Protein AF-0000000080720378 (afdb_homodimer)

Structure (mmCIF, N/CA/C/O backbone):
data_AF-0000000080720378-model_v1
#
loop_
_entity.id
_entity.type
_entity.pdbx_description
1 polymer 'YbhB/YbcL family Raf kinase inhibitor-like protein'
#
loop_
_atom_site.group_PDB
_atom_site.id
_atom_site.type_symbol
_atom_site.label_atom_id
_atom_site.label_alt_id
_atom_site.label_comp_id
_atom_site.label_asym_id
_atom_site.label_entity_id
_atom_site.label_seq_id
_atom_site.pdbx_PDB_ins_code
_atom_site.Cartn_x
_atom_site.Cartn_y
_atom_site.Cartn_z
_atom_site.occupancy
_atom_site.B_iso_or_equiv
_atom_site.auth_seq_id
_atom_site.auth_comp_id
_atom_site.auth_asym_id
_atom_site.auth_atom_id
_atom_site.pdbx_PDB_model_num
ATOM 1 N N . MET A 1 1 ? -18.844 7.438 9.094 1 97.88 1 MET A N 1
ATOM 2 C CA . MET A 1 1 ? -17.969 8.602 9.094 1 97.88 1 MET A CA 1
ATOM 3 C C . MET A 1 1 ? -17.719 9.102 7.676 1 97.88 1 MET A C 1
ATOM 5 O O . MET A 1 1 ? -17.672 8.312 6.734 1 97.88 1 MET A O 1
ATOM 9 N N . LYS A 1 2 ? -17.656 10.422 7.508 1 98.31 2 LYS A N 1
ATOM 10 C CA . LYS A 1 2 ? -17.328 11.07 6.242 1 98.31 2 LYS A CA 1
ATOM 11 C C . LYS A 1 2 ? -16.141 12.016 6.398 1 98.31 2 LYS A C 1
ATOM 13 O O . LYS A 1 2 ? -15.977 12.648 7.449 1 98.31 2 LYS A O 1
ATOM 18 N N . ILE A 1 3 ? -15.32 12.07 5.34 1 98.75 3 ILE A N 1
ATOM 19 C CA . ILE A 1 3 ? -14.203 13 5.379 1 98.75 3 ILE A CA 1
ATOM 20 C C . ILE A 1 3 ? -14.195 13.859 4.113 1 98.75 3 ILE A C 1
ATOM 22 O O . ILE A 1 3 ? -14.633 13.406 3.051 1 98.75 3 ILE A O 1
ATOM 26 N N . GLU A 1 4 ? -13.672 15.055 4.289 1 98.44 4 GLU A N 1
ATOM 27 C CA . GLU A 1 4 ? -13.555 15.992 3.178 1 98.44 4 GLU A CA 1
ATOM 28 C C . GLU A 1 4 ? -12.297 16.844 3.312 1 98.44 4 GLU A C 1
ATOM 30 O O . GLU A 1 4 ? -11.859 17.156 4.426 1 98.44 4 GLU A O 1
ATOM 35 N N . ILE A 1 5 ? -11.711 17.094 2.188 1 98.5 5 ILE A N 1
ATOM 36 C CA . ILE A 1 5 ? -10.688 18.125 2.139 1 98.5 5 ILE A CA 1
ATOM 37 C C . ILE A 1 5 ? -11.109 19.234 1.169 1 98.5 5 ILE A C 1
ATOM 39 O O . ILE A 1 5 ? -11.891 18.984 0.248 1 98.5 5 ILE A O 1
ATOM 43 N N . PRO A 1 6 ? -10.656 20.406 1.447 1 97.56 6 PRO A N 1
ATOM 44 C CA . PRO A 1 6 ? -11.008 21.438 0.482 1 97.56 6 PRO A CA 1
ATOM 45 C C . PRO A 1 6 ? -10.328 21.25 -0.872 1 97.56 6 PRO A C 1
ATOM 47 O O . PRO A 1 6 ? -9.203 20.75 -0.936 1 97.56 6 PRO A O 1
ATOM 50 N N . THR A 1 7 ? -11.023 21.609 -1.883 1 98.19 7 THR A N 1
ATOM 51 C CA . THR A 1 7 ? -10.453 21.609 -3.225 1 98.19 7 THR A CA 1
ATOM 52 C C . THR A 1 7 ? -10.648 22.969 -3.893 1 98.19 7 THR A C 1
ATOM 54 O O . THR A 1 7 ? -11.484 23.766 -3.459 1 98.19 7 THR A O 1
ATOM 57 N N . MET A 1 8 ? -9.781 23.25 -4.773 1 97.56 8 MET A N 1
ATOM 58 C CA . MET A 1 8 ? -9.883 24.422 -5.645 1 97.56 8 MET A CA 1
ATOM 59 C C . MET A 1 8 ? -9.922 24 -7.109 1 97.56 8 MET A C 1
ATOM 61 O O . MET A 1 8 ? -8.969 23.406 -7.613 1 97.56 8 MET A O 1
ATOM 65 N N . ASN A 1 9 ? -11.031 24.312 -7.785 1 96.94 9 ASN A N 1
ATOM 66 C CA . ASN A 1 9 ? -11.25 23.875 -9.164 1 96.94 9 ASN A CA 1
ATOM 67 C C . ASN A 1 9 ? -11.125 22.375 -9.305 1 96.94 9 ASN A C 1
ATOM 69 O O . ASN A 1 9 ? -10.531 21.875 -10.266 1 96.94 9 ASN A O 1
ATOM 73 N N . GLY A 1 10 ? -11.469 21.672 -8.258 1 97.31 10 GLY A N 1
ATOM 74 C CA . GLY A 1 10 ? -11.531 20.219 -8.289 1 97.31 10 GLY A CA 1
ATOM 75 C C . GLY A 1 10 ? -10.219 19.562 -7.906 1 97.31 10 GLY A C 1
ATOM 76 O O . GLY A 1 10 ? -10.117 18.328 -7.895 1 97.31 10 GLY A O 1
ATOM 77 N N . PHE A 1 11 ? -9.195 20.375 -7.562 1 98.62 11 PHE A N 1
ATOM 78 C CA . PHE A 1 11 ? -7.875 19.844 -7.25 1 98.62 11 PHE A CA 1
ATOM 79 C C . PHE A 1 11 ? -7.484 20.188 -5.816 1 98.62 11 PHE A C 1
ATOM 81 O O . PHE A 1 11 ? -8.023 21.125 -5.227 1 98.62 11 PHE A O 1
ATOM 88 N N . ILE A 1 12 ? -6.617 19.375 -5.289 1 98.75 12 ILE A N 1
ATOM 89 C CA . ILE A 1 12 ? -5.949 19.828 -4.07 1 98.75 12 ILE A CA 1
ATOM 90 C C . ILE A 1 12 ? -5.352 21.219 -4.293 1 98.75 12 ILE A C 1
ATOM 92 O O . ILE A 1 12 ? -4.625 21.438 -5.266 1 98.75 12 ILE A O 1
ATOM 96 N N . PRO A 1 13 ? -5.668 22.156 -3.381 1 98.62 13 PRO A N 1
ATOM 97 C CA . PRO A 1 13 ? -5.156 23.516 -3.562 1 98.62 13 PRO A CA 1
ATOM 98 C C . PRO A 1 13 ? -3.637 23.562 -3.688 1 98.62 13 PRO A C 1
ATOM 100 O O . PRO A 1 13 ? -2.936 22.766 -3.062 1 98.62 13 PRO A O 1
ATOM 103 N N . ASP A 1 14 ? -3.111 24.547 -4.391 1 98.06 14 ASP A N 1
ATOM 104 C CA . ASP A 1 14 ? -1.696 24.688 -4.727 1 98.06 14 ASP A CA 1
ATOM 105 C C . ASP A 1 14 ? -0.839 24.766 -3.465 1 98.06 14 ASP A C 1
ATOM 107 O O . ASP A 1 14 ? 0.269 24.219 -3.426 1 98.06 14 ASP A O 1
ATOM 111 N N . CYS A 1 15 ? -1.307 25.391 -2.449 1 97.94 15 CYS A N 1
ATOM 112 C CA . CYS A 1 15 ? -0.5 25.625 -1.255 1 97.94 15 CYS A CA 1
ATOM 113 C C . CYS A 1 15 ? -0.215 24.312 -0.53 1 97.94 15 CYS A C 1
ATOM 115 O O . CYS A 1 15 ? 0.674 24.25 0.321 1 97.94 15 CYS A O 1
ATOM 117 N N . TYR A 1 16 ? -0.941 23.219 -0.884 1 98.5 16 TYR A N 1
ATOM 118 C CA . TYR A 1 16 ? -0.73 21.922 -0.244 1 98.5 16 TYR A CA 1
ATOM 119 C C . TYR A 1 16 ? 0.021 20.969 -1.169 1 98.5 16 TYR A C 1
ATOM 121 O O . TYR A 1 16 ? 0.246 19.812 -0.825 1 98.5 16 TYR A O 1
ATOM 129 N N . GLY A 1 17 ? 0.383 21.438 -2.41 1 98.25 17 GLY A N 1
ATOM 130 C CA . GLY A 1 17 ? 0.986 20.578 -3.414 1 98.25 17 GLY A CA 1
ATOM 131 C C . GLY A 1 17 ? 2.076 21.266 -4.215 1 98.25 17 GLY A C 1
ATOM 132 O O . GLY A 1 17 ? 2.666 22.25 -3.754 1 98.25 17 GLY A O 1
ATOM 133 N N . LYS A 1 18 ? 2.346 20.797 -5.383 1 97.81 18 LYS A N 1
ATOM 134 C CA . LYS A 1 18 ? 3.492 21.062 -6.25 1 97.81 18 LYS A CA 1
ATOM 135 C C . LYS A 1 18 ? 3.73 22.547 -6.41 1 97.81 18 LYS A C 1
ATOM 137 O O . LYS A 1 18 ? 4.879 23 -6.48 1 97.81 18 LYS A O 1
ATOM 142 N N . PHE A 1 19 ? 2.691 23.281 -6.348 1 98.12 19 PHE A N 1
ATOM 143 C CA . PHE A 1 19 ? 2.82 24.688 -6.707 1 98.12 19 PHE A CA 1
ATOM 144 C C . PHE A 1 19 ? 2.736 25.578 -5.469 1 98.12 19 PHE A C 1
ATOM 146 O O . PHE A 1 19 ? 2.385 26.75 -5.562 1 98.12 19 PHE A O 1
ATOM 153 N N . ALA A 1 20 ? 2.957 25 -4.363 1 98.19 20 ALA A N 1
ATOM 154 C CA . ALA A 1 20 ? 3.074 25.781 -3.133 1 98.19 20 ALA A CA 1
ATOM 155 C C . ALA A 1 20 ? 4.203 26.812 -3.236 1 98.19 20 ALA A C 1
ATOM 157 O O . ALA A 1 20 ? 5.176 26.594 -3.967 1 98.19 20 ALA A O 1
ATOM 158 N N . ASN A 1 21 ? 4.086 27.828 -2.494 1 97.62 21 ASN A N 1
ATOM 159 C CA . ASN A 1 21 ? 5.156 28.812 -2.396 1 97.62 21 ASN A CA 1
ATOM 160 C C . ASN A 1 21 ? 6.395 28.234 -1.722 1 97.62 21 ASN A C 1
ATOM 162 O O . ASN A 1 21 ? 6.293 27.297 -0.937 1 97.62 21 ASN A O 1
ATOM 166 N N . ALA A 1 22 ? 7.523 28.828 -1.99 1 96.25 22 ALA A N 1
ATOM 167 C CA . ALA A 1 22 ? 8.805 28.312 -1.495 1 96.25 22 ALA A CA 1
ATOM 168 C C . ALA A 1 22 ? 8.812 28.25 0.029 1 96.25 22 ALA A C 1
ATOM 170 O O . ALA A 1 22 ? 9.414 27.359 0.616 1 96.25 22 ALA A O 1
ATOM 171 N N . ASP A 1 23 ? 8.148 29.219 0.63 1 94.81 23 ASP A N 1
ATOM 172 C CA . ASP A 1 23 ? 8.172 29.297 2.088 1 94.81 23 ASP A CA 1
ATOM 173 C C . ASP A 1 23 ? 7.289 28.219 2.707 1 94.81 23 ASP A C 1
ATOM 175 O O . ASP A 1 23 ? 7.262 28.047 3.928 1 94.81 23 ASP A O 1
ATOM 179 N N . GLN A 1 24 ? 6.551 27.5 1.854 1 95.12 24 GLN A N 1
ATOM 180 C CA . GLN A 1 24 ? 5.695 26.406 2.309 1 95.12 24 GLN A CA 1
ATOM 181 C C . GLN A 1 24 ? 6.266 25.047 1.901 1 95.12 24 GLN A C 1
ATOM 183 O O . GLN A 1 24 ? 5.535 24.062 1.808 1 95.12 24 GLN A O 1
ATOM 188 N N . LYS A 1 25 ? 7.508 25.078 1.562 1 97.06 25 LYS A N 1
ATOM 189 C CA . LYS A 1 25 ? 8.211 23.859 1.168 1 97.06 25 LYS A CA 1
ATOM 190 C C . LYS A 1 25 ? 9.375 23.562 2.109 1 97.06 25 LYS A C 1
ATOM 192 O O . LYS A 1 25 ? 9.938 24.484 2.711 1 97.06 25 LYS A O 1
ATOM 197 N N . ILE A 1 26 ? 9.586 22.375 2.352 1 96.31 26 ILE A N 1
ATOM 198 C CA . ILE A 1 26 ? 10.773 21.875 3.037 1 96.31 26 ILE A CA 1
ATOM 199 C C . ILE A 1 26 ? 11.641 21.094 2.055 1 96.31 26 ILE A C 1
ATOM 201 O O . ILE A 1 26 ? 11.211 20.078 1.504 1 96.31 26 ILE A O 1
ATOM 205 N N . GLU A 1 27 ? 12.906 21.562 1.802 1 95.19 27 GLU A N 1
ATOM 206 C CA . GLU A 1 27 ? 13.828 20.938 0.852 1 95.19 27 GLU A CA 1
ATOM 207 C C . GLU A 1 27 ? 13.172 20.781 -0.518 1 95.19 27 GLU A C 1
ATOM 209 O O . GLU A 1 27 ? 13.266 19.719 -1.131 1 95.19 27 GLU A O 1
ATOM 214 N N . GLY A 1 28 ? 12.414 21.734 -0.88 1 95.12 28 GLY A N 1
ATOM 215 C CA . GLY A 1 28 ? 11.828 21.797 -2.211 1 95.12 28 GLY A CA 1
ATOM 216 C C . GLY A 1 28 ? 10.531 21.016 -2.33 1 95.12 28 GLY A C 1
ATOM 217 O O . GLY A 1 28 ? 9.891 21.031 -3.387 1 95.12 28 GLY A O 1
ATOM 218 N N . LYS A 1 29 ? 10.094 20.375 -1.243 1 97.62 29 LYS A N 1
ATOM 219 C CA . LYS A 1 29 ? 8.852 19.609 -1.268 1 97.62 29 LYS A CA 1
ATOM 220 C C . LYS A 1 29 ? 7.754 20.312 -0.478 1 97.62 29 LYS A C 1
ATOM 222 O O . LYS A 1 29 ? 7.992 20.812 0.622 1 97.62 29 LYS A O 1
ATOM 227 N N . PRO A 1 30 ? 6.512 20.375 -1.091 1 97.94 30 PRO A N 1
ATOM 228 C CA . PRO A 1 30 ? 5.418 20.969 -0.32 1 97.94 30 PRO A CA 1
ATOM 229 C C . PRO A 1 30 ? 5.246 20.312 1.054 1 97.94 30 PRO A C 1
ATOM 231 O O . PRO A 1 30 ? 5.324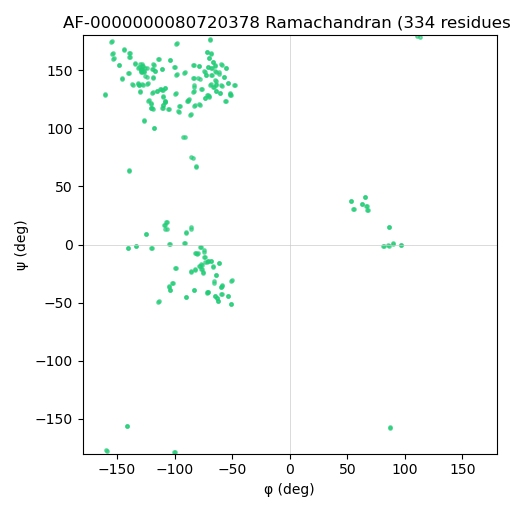 19.094 1.176 1 97.94 30 PRO A O 1
ATOM 234 N N . SER A 1 31 ? 5.004 21.125 2.053 1 97.38 31 SER A N 1
ATOM 235 C CA . SER A 1 31 ? 5.055 20.594 3.408 1 97.38 31 SER A CA 1
ATOM 236 C C . SER A 1 31 ? 3.85 21.047 4.227 1 97.38 31 SER A C 1
ATOM 238 O O . SER A 1 31 ? 3.701 20.656 5.387 1 97.38 31 SER A O 1
ATOM 240 N N . ARG A 1 32 ? 2.998 21.828 3.645 1 97.31 32 ARG A N 1
ATOM 241 C CA . ARG A 1 32 ? 1.792 22.266 4.336 1 97.31 32 ARG A CA 1
ATOM 242 C C . ARG A 1 32 ? 0.665 21.25 4.172 1 97.31 32 ARG A C 1
ATOM 244 O O . ARG A 1 32 ? 0.113 21.094 3.078 1 97.31 32 ARG A O 1
ATOM 251 N N . SER A 1 33 ? 0.333 20.625 5.266 1 98.19 33 SER A N 1
ATOM 252 C CA . SER A 1 33 ? -0.753 19.656 5.195 1 98.19 33 SER A CA 1
ATOM 253 C C . SER A 1 33 ? -2.104 20.344 5.035 1 98.19 33 SER A C 1
ATOM 255 O O . SER A 1 33 ? -2.314 21.438 5.562 1 98.19 33 SER A O 1
ATOM 257 N N . PHE A 1 34 ? -3.016 19.734 4.32 1 98.56 34 PHE A N 1
ATOM 258 C CA . PHE A 1 34 ? -4.367 20.25 4.148 1 98.56 34 PHE A CA 1
ATOM 259 C C . PHE A 1 34 ? -5.223 19.953 5.371 1 98.56 34 PHE A C 1
ATOM 261 O O . PHE A 1 34 ? -4.902 19.062 6.156 1 98.56 34 PHE A O 1
ATOM 268 N N . PRO A 1 35 ? -6.203 20.781 5.566 1 98.31 35 PRO A N 1
ATOM 269 C CA . PRO A 1 35 ? -7.152 20.422 6.625 1 98.31 35 PRO A CA 1
ATOM 270 C C . PRO A 1 35 ? -8.031 19.234 6.258 1 98.31 35 PRO A C 1
ATOM 272 O O . PRO A 1 35 ? -8.195 18.922 5.074 1 98.31 35 PRO A O 1
ATOM 275 N N . ILE A 1 36 ? -8.477 18.531 7.227 1 98.56 36 ILE A N 1
ATOM 276 C CA . ILE A 1 36 ? -9.406 17.422 7.035 1 98.56 36 ILE A CA 1
ATOM 277 C C . ILE A 1 36 ? -10.672 17.656 7.855 1 98.56 36 ILE A C 1
ATOM 279 O O . ILE A 1 36 ? -10.602 17.859 9.07 1 98.56 36 ILE A O 1
ATOM 283 N N . PHE A 1 37 ? -11.766 17.656 7.184 1 98.75 37 PHE A N 1
ATOM 284 C CA . PHE A 1 37 ? -13.062 17.812 7.84 1 98.75 37 PHE A CA 1
ATOM 285 C C . PHE A 1 37 ? -13.734 16.469 8.039 1 98.75 37 PHE A C 1
ATOM 287 O O . PHE A 1 37 ? -13.836 15.672 7.105 1 98.75 37 PHE A O 1
ATOM 294 N N . ILE A 1 38 ? -14.156 16.281 9.25 1 98.31 38 ILE A N 1
ATOM 295 C CA . ILE A 1 38 ? -14.727 14.992 9.633 1 98.31 38 ILE A CA 1
ATOM 296 C C . ILE A 1 38 ? -16.172 15.18 10.086 1 98.31 38 ILE A C 1
ATOM 298 O O . ILE A 1 38 ? -16.469 16.062 10.898 1 98.31 38 ILE A O 1
ATOM 302 N N . THR A 1 39 ? -17.047 14.359 9.539 1 98.06 39 THR A N 1
ATOM 303 C CA . THR A 1 39 ? -18.422 14.352 10 1 98.06 39 THR A CA 1
ATOM 304 C C . THR A 1 39 ? -18.891 12.922 10.281 1 98.06 39 THR A C 1
ATOM 306 O O . THR A 1 39 ? -18.312 11.961 9.766 1 98.06 39 THR A O 1
ATOM 309 N N . ASP A 1 40 ? -19.859 12.758 11.203 1 98.25 40 ASP A N 1
ATOM 310 C CA . ASP A 1 40 ? -20.516 11.492 11.523 1 98.25 40 ASP A CA 1
ATOM 311 C C . ASP A 1 40 ? -19.516 10.477 12.07 1 98.25 40 ASP A C 1
ATOM 313 O O . ASP A 1 40 ? -19.609 9.289 11.758 1 98.25 40 ASP A O 1
ATOM 317 N N . ALA A 1 41 ? -18.547 10.984 12.805 1 97.94 41 ALA A N 1
ATOM 318 C CA . ALA A 1 41 ? -17.641 10.062 13.477 1 97.94 41 ALA A CA 1
ATOM 319 C C . ALA A 1 41 ? -18.375 9.234 14.531 1 97.94 41 ALA A C 1
ATOM 321 O O . ALA A 1 41 ? -19.234 9.758 15.25 1 97.94 41 ALA A O 1
ATOM 322 N N . PRO A 1 42 ? -17.984 8.023 14.578 1 98.31 42 PRO A N 1
ATOM 323 C CA . PRO A 1 42 ? -18.656 7.207 15.594 1 98.31 42 PRO A CA 1
ATOM 324 C C . PRO A 1 42 ? -18.422 7.719 17.016 1 98.31 42 PRO A C 1
ATOM 326 O O . PRO A 1 42 ? -17.312 8.172 17.344 1 98.31 42 PRO A O 1
ATOM 329 N N . ASN A 1 43 ? -19.422 7.52 17.875 1 96.88 43 ASN A N 1
ATOM 330 C CA . ASN A 1 43 ? -19.359 8.008 19.25 1 96.88 43 ASN A CA 1
ATOM 331 C C . ASN A 1 43 ? -18.266 7.289 20.047 1 96.88 43 ASN A C 1
ATOM 333 O O . ASN A 1 43 ? -17.672 7.875 20.953 1 96.88 43 ASN A O 1
ATOM 337 N N . LYS A 1 44 ? -18.078 6.055 19.703 1 97.88 44 LYS A N 1
ATOM 338 C CA . LYS A 1 44 ? -17.125 5.242 20.469 1 97.88 44 LYS A CA 1
ATOM 339 C C . LYS A 1 44 ? -15.695 5.531 20.047 1 97.88 44 LYS A C 1
ATOM 341 O O . LYS A 1 44 ? -14.742 5.047 20.672 1 97.88 44 LYS A O 1
ATOM 346 N N . ALA A 1 45 ? -15.484 6.32 18.984 1 98.75 45 ALA A N 1
ATOM 347 C CA . ALA A 1 45 ? -14.125 6.605 18.531 1 98.75 45 ALA A CA 1
ATOM 348 C C . ALA A 1 45 ? -13.367 7.441 19.562 1 98.75 45 ALA A C 1
ATOM 350 O O . ALA A 1 45 ? -13.891 8.43 20.062 1 98.75 45 ALA A O 1
ATOM 351 N N . LYS A 1 46 ? -12.148 7.055 19.812 1 98.69 46 LYS A N 1
ATOM 352 C CA . LYS A 1 46 ? -11.281 7.77 20.734 1 98.69 46 LYS A CA 1
ATOM 353 C C . LYS A 1 46 ? -10.242 8.602 20 1 98.69 46 LYS A C 1
ATOM 355 O O . LYS A 1 46 ? -9.867 9.68 20.453 1 98.69 46 LYS A O 1
ATOM 360 N N . THR A 1 47 ? -9.727 8.07 18.953 1 98.81 47 THR A N 1
ATOM 361 C CA . THR A 1 47 ? -8.758 8.797 18.141 1 98.81 47 THR A CA 1
ATOM 362 C C . THR A 1 47 ? -9.016 8.57 16.656 1 98.81 47 THR A C 1
ATOM 364 O O . THR A 1 47 ? -9.781 7.68 16.281 1 98.81 47 THR A O 1
ATOM 367 N N . LEU A 1 48 ? -8.414 9.398 15.828 1 98.69 48 LEU A N 1
ATOM 368 C CA . LEU A 1 48 ? -8.359 9.211 14.375 1 98.69 48 LEU A CA 1
ATOM 369 C C . LEU A 1 48 ? -6.941 8.891 13.922 1 98.69 48 LEU A C 1
ATOM 371 O O . LEU A 1 48 ? -5.973 9.281 14.578 1 98.69 48 LEU A O 1
ATOM 375 N N . ALA A 1 49 ? -6.797 8.203 12.906 1 98.94 49 ALA A N 1
ATOM 376 C CA . ALA A 1 49 ? -5.559 8 12.156 1 98.94 49 ALA A CA 1
ATOM 377 C C . ALA A 1 49 ? -5.77 8.273 10.672 1 98.94 49 ALA A C 1
ATOM 379 O O . ALA A 1 49 ? -6.863 8.062 10.141 1 98.94 49 ALA A O 1
ATOM 380 N N . VAL A 1 50 ? -4.742 8.711 10.062 1 98.88 50 VAL A N 1
ATOM 381 C CA . VAL A 1 50 ? -4.855 9.094 8.656 1 98.88 50 VAL A CA 1
ATOM 382 C C . VAL A 1 50 ? -3.723 8.461 7.852 1 98.88 50 VAL A C 1
ATOM 384 O O . VAL A 1 50 ? -2.584 8.391 8.32 1 9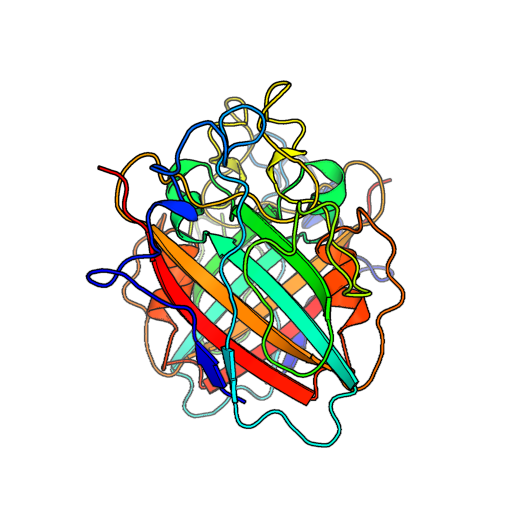8.88 50 VAL A O 1
ATOM 387 N N . TYR A 1 51 ? -4.031 7.953 6.715 1 98.94 51 TYR A N 1
ATOM 388 C CA . TYR A 1 51 ? -3.1 7.414 5.73 1 98.94 51 TYR A CA 1
ATOM 389 C C . TYR A 1 51 ? -3.32 8.062 4.363 1 98.94 51 TYR A C 1
ATOM 391 O O . TYR A 1 51 ? -4.367 7.863 3.742 1 98.94 51 TYR A O 1
ATOM 399 N N . PHE A 1 52 ? -2.395 8.961 3.938 1 98.94 52 PHE A N 1
ATOM 400 C CA . PHE A 1 52 ? -2.414 9.656 2.658 1 98.94 52 PHE A CA 1
ATOM 401 C C . PHE A 1 52 ? -1.377 9.07 1.707 1 98.94 52 PHE A C 1
ATOM 403 O O . PHE A 1 52 ? -0.179 9.094 1.996 1 98.94 52 PHE A O 1
ATOM 410 N N . ARG A 1 53 ? -1.845 8.484 0.557 1 98.94 53 ARG A N 1
ATOM 411 C CA . ARG A 1 53 ? -0.939 7.742 -0.311 1 98.94 53 ARG A CA 1
ATOM 412 C C . ARG A 1 53 ? -1.229 8.031 -1.78 1 98.94 53 ARG A C 1
ATOM 414 O O . ARG A 1 53 ? -2.279 8.586 -2.115 1 98.94 53 ARG A O 1
ATOM 421 N N . ASP A 1 54 ? -0.266 7.727 -2.607 1 98.88 54 ASP A N 1
ATOM 422 C CA . ASP A 1 54 ? -0.348 7.922 -4.051 1 98.88 54 ASP A CA 1
ATOM 423 C C . ASP A 1 54 ? -0.241 6.59 -4.793 1 98.88 54 ASP A C 1
ATOM 425 O O . ASP A 1 54 ? 0.862 6.117 -5.07 1 98.88 54 ASP A O 1
ATOM 429 N N . LEU A 1 55 ? -1.364 6.027 -5.234 1 98.62 55 LEU A N 1
ATOM 430 C CA . LEU A 1 55 ? -1.371 4.793 -6.008 1 98.62 55 LEU A CA 1
ATOM 431 C C . LEU A 1 55 ? -0.919 5.047 -7.441 1 98.62 55 LEU A C 1
ATOM 433 O O . LEU A 1 55 ? -0.396 4.148 -8.102 1 98.62 55 LEU A O 1
ATOM 437 N N . ASP A 1 56 ? -1.059 6.25 -7.895 1 98.81 56 ASP A N 1
ATOM 438 C CA . ASP A 1 56 ? -0.696 6.59 -9.266 1 98.81 56 ASP A CA 1
ATOM 439 C C . ASP A 1 56 ? 0.816 6.742 -9.414 1 98.81 56 ASP A C 1
ATOM 441 O O . ASP A 1 56 ? 1.32 6.957 -10.516 1 98.81 56 ASP A O 1
ATOM 445 N N . SER A 1 57 ? 1.52 6.598 -8.305 1 98.81 57 SER A N 1
ATOM 446 C CA . SER A 1 57 ? 2.977 6.566 -8.391 1 98.81 57 SER A CA 1
ATOM 447 C C . SER A 1 57 ? 3.473 5.207 -8.875 1 98.81 57 SER A C 1
ATOM 449 O O . SER A 1 57 ? 4.617 5.082 -9.312 1 98.81 57 SER A O 1
ATOM 451 N N . VAL A 1 58 ? 2.674 4.176 -8.797 1 98.88 58 VAL A N 1
ATOM 452 C CA . VAL A 1 58 ? 3.098 2.803 -9.055 1 98.88 58 VAL A CA 1
ATOM 453 C C . VAL A 1 58 ? 3.572 2.67 -10.5 1 98.88 58 VAL A C 1
ATOM 455 O O . VAL A 1 58 ? 4.68 2.189 -10.75 1 98.88 58 VAL A O 1
ATOM 458 N N . PRO A 1 59 ? 2.811 3.156 -11.469 1 98.62 59 PRO A N 1
ATOM 459 C CA . PRO A 1 59 ? 3.33 3.055 -12.836 1 98.62 59 PRO A CA 1
ATOM 460 C C . PRO A 1 59 ? 4.566 3.922 -13.062 1 98.62 59 PRO A C 1
ATOM 462 O O . PRO A 1 59 ? 5.273 3.742 -14.055 1 98.62 59 PRO A O 1
ATOM 465 N N . VAL A 1 60 ? 4.77 4.91 -12.188 1 98.56 60 VAL A N 1
ATOM 466 C CA . VAL A 1 60 ? 5.879 5.844 -12.359 1 98.56 60 VAL A CA 1
ATOM 467 C C . VAL A 1 60 ? 7.16 5.234 -11.797 1 98.56 60 VAL A C 1
ATOM 469 O O . VAL A 1 60 ? 8.227 5.332 -12.414 1 98.56 60 VAL A O 1
ATOM 472 N N . CYS A 1 61 ? 7.043 4.531 -10.656 1 98.12 61 CYS A N 1
ATOM 473 C CA . CYS A 1 61 ? 8.305 4.164 -10.031 1 98.12 61 CYS A CA 1
ATOM 474 C C . CYS A 1 61 ? 8.242 2.752 -9.461 1 98.12 61 CYS A C 1
ATOM 476 O O . CYS A 1 61 ? 9.195 2.295 -8.82 1 98.12 61 CYS A O 1
ATOM 478 N N . GLY A 1 62 ? 7.094 2.045 -9.531 1 98.31 62 GLY A N 1
ATOM 479 C CA . GLY A 1 62 ? 6.973 0.659 -9.109 1 98.31 62 GLY A CA 1
ATOM 480 C C . GLY A 1 62 ? 6.441 0.509 -7.695 1 98.31 62 GLY A C 1
ATOM 481 O O . GLY A 1 62 ? 6.23 -0.609 -7.223 1 98.31 62 GLY A O 1
ATOM 482 N N . PHE A 1 63 ? 6.168 1.665 -7.012 1 98.75 63 PHE A N 1
ATOM 483 C CA . PHE A 1 63 ? 5.758 1.621 -5.613 1 98.75 63 PHE A CA 1
ATOM 484 C C . PHE A 1 63 ? 4.652 2.639 -5.34 1 98.75 63 PHE A C 1
ATOM 486 O O . PHE A 1 63 ? 4.613 3.701 -5.965 1 98.75 63 PHE A O 1
ATOM 493 N N . THR A 1 64 ? 3.779 2.24 -4.398 1 98.88 64 THR A N 1
ATOM 494 C CA . THR A 1 64 ? 2.885 3.225 -3.801 1 98.88 64 THR A CA 1
ATOM 495 C C . THR A 1 64 ? 3.662 4.188 -2.904 1 98.88 64 THR A C 1
ATOM 497 O O . THR A 1 64 ? 4.391 3.756 -2.01 1 98.88 64 THR A O 1
ATOM 500 N N . TRP A 1 65 ? 3.492 5.469 -3.121 1 98.88 65 TRP A N 1
ATOM 501 C CA . TRP A 1 65 ? 4.172 6.469 -2.307 1 98.88 65 TRP A CA 1
ATOM 502 C C . TRP A 1 65 ? 3.352 6.816 -1.07 1 98.88 65 TRP A C 1
ATOM 504 O O . TRP A 1 65 ? 2.158 7.109 -1.173 1 98.88 65 TRP A O 1
ATOM 514 N N . ILE A 1 66 ? 3.986 6.664 0.081 1 98.94 66 ILE A N 1
ATOM 515 C CA . ILE A 1 66 ? 3.404 7.109 1.342 1 98.94 66 ILE A CA 1
ATOM 516 C C . ILE A 1 66 ? 3.656 8.602 1.528 1 98.94 66 ILE A C 1
ATOM 518 O O . ILE A 1 66 ? 4.809 9.039 1.601 1 98.94 66 ILE A O 1
ATOM 522 N N . HIS A 1 67 ? 2.627 9.398 1.645 1 98.94 67 HIS A N 1
ATOM 523 C CA . HIS A 1 67 ? 2.773 10.852 1.75 1 98.94 67 HIS A CA 1
ATOM 524 C C . HIS A 1 67 ? 2.592 11.32 3.189 1 98.94 67 HIS A C 1
ATOM 526 O O . HIS A 1 67 ? 3.201 12.305 3.609 1 98.94 67 HIS A O 1
ATOM 532 N N . TRP A 1 68 ? 1.693 10.57 3.896 1 98.94 68 TRP A N 1
ATOM 533 C CA . TRP A 1 68 ? 1.438 11.031 5.258 1 98.94 68 TRP A CA 1
ATOM 534 C C . TRP A 1 68 ? 0.84 9.914 6.109 1 98.94 68 TRP A C 1
ATOM 536 O O . TRP A 1 68 ? -0.075 9.211 5.668 1 98.94 68 TRP A O 1
ATOM 546 N N . LEU A 1 69 ? 1.406 9.68 7.223 1 98.94 69 LEU A N 1
ATOM 547 C CA . LEU A 1 69 ? 0.844 8.875 8.305 1 98.94 69 LEU A CA 1
ATOM 548 C C . LEU A 1 69 ? 0.699 9.703 9.578 1 98.94 69 LEU A C 1
ATOM 550 O O . LEU A 1 69 ? 1.684 10.242 10.086 1 98.94 69 LEU A O 1
ATOM 554 N N . ALA A 1 70 ? -0.453 9.812 10.07 1 98.88 70 ALA A N 1
ATOM 555 C CA . ALA A 1 70 ? -0.704 10.469 11.352 1 98.88 70 ALA A CA 1
ATOM 556 C C . ALA A 1 70 ? -1.607 9.617 12.234 1 98.88 70 ALA A C 1
ATOM 558 O O . ALA A 1 70 ? -2.57 9.016 11.758 1 98.88 70 ALA A O 1
ATOM 559 N N . ALA A 1 71 ? -1.32 9.539 13.469 1 98.81 71 ALA A N 1
ATOM 560 C CA . ALA A 1 71 ? -2.072 8.734 14.43 1 98.81 71 ALA A CA 1
ATOM 561 C C . ALA A 1 71 ? -2.346 9.523 15.703 1 98.81 71 ALA A C 1
ATOM 563 O O . ALA A 1 71 ? -1.625 10.469 16.031 1 98.81 71 ALA A O 1
ATOM 564 N N . ASN A 1 72 ? -3.422 9.094 16.375 1 98.69 72 ASN A N 1
ATOM 565 C CA . ASN A 1 72 ? -3.811 9.664 17.672 1 98.69 72 ASN A CA 1
ATOM 566 C C . ASN A 1 72 ? -4.262 11.109 17.531 1 98.69 72 ASN A C 1
ATOM 568 O O . ASN A 1 72 ? -4.016 11.93 18.406 1 98.69 72 ASN A O 1
ATOM 572 N N . LEU A 1 73 ? -4.852 11.383 16.422 1 98.44 73 LEU A N 1
ATOM 573 C CA . LEU A 1 73 ? -5.504 12.672 16.219 1 98.44 73 LEU A CA 1
ATOM 574 C C . LEU A 1 73 ? -6.816 12.742 17 1 98.44 73 LEU A C 1
ATOM 576 O O . LEU A 1 73 ? -7.492 11.734 17.172 1 98.44 73 LEU A O 1
ATOM 580 N N . PRO A 1 74 ? -7.195 13.906 17.438 1 97.12 74 PRO A N 1
ATOM 581 C CA . PRO A 1 74 ? -8.516 14.023 18.062 1 97.12 74 PRO A CA 1
ATOM 582 C C . PRO A 1 74 ? -9.656 13.758 17.094 1 97.12 74 PRO A C 1
ATOM 584 O O . PRO A 1 74 ? -9.508 13.969 15.891 1 97.12 74 PRO A O 1
ATOM 587 N N . VAL A 1 75 ? -10.773 13.328 17.656 1 97.5 75 VAL A N 1
ATOM 588 C CA . VAL A 1 75 ? -11.938 13 16.844 1 97.5 75 VAL A CA 1
ATOM 589 C C . VAL A 1 75 ? -12.703 14.273 16.5 1 97.5 75 VAL A C 1
ATOM 591 O O . VAL A 1 75 ? -13.836 14.461 16.953 1 97.5 75 VAL A O 1
ATOM 594 N N . ARG A 1 76 ? -12.125 15.078 15.734 1 96.38 76 ARG A N 1
ATOM 595 C CA . ARG A 1 76 ? -12.656 16.344 15.234 1 96.38 76 ARG A CA 1
ATOM 596 C C . ARG A 1 76 ? -11.906 16.781 13.984 1 96.38 76 ARG A C 1
ATOM 598 O O . ARG A 1 76 ? -11.047 16.062 13.477 1 96.38 76 ARG A O 1
ATOM 605 N N . ASP A 1 77 ? -12.289 17.953 13.516 1 97.69 77 ASP A N 1
ATOM 606 C CA . ASP A 1 77 ? -11.625 18.5 12.336 1 97.69 77 ASP A CA 1
ATOM 607 C C . ASP A 1 77 ? -10.133 18.688 12.586 1 97.69 77 ASP A C 1
ATOM 609 O O . ASP A 1 77 ? -9.734 19.156 13.656 1 97.69 77 ASP A O 1
ATOM 613 N N . VAL A 1 78 ? -9.328 18.312 11.578 1 97.19 78 VAL A N 1
ATOM 614 C CA . VAL A 1 78 ? -7.883 18.5 11.602 1 97.19 78 VAL A CA 1
ATOM 615 C C . VAL A 1 78 ? -7.52 19.797 10.883 1 97.19 78 VAL A C 1
ATOM 617 O O . VAL A 1 78 ? -7.75 19.938 9.68 1 97.19 78 VAL A O 1
ATOM 620 N N . PRO A 1 79 ? -6.91 20.734 11.578 1 96.44 79 PRO A N 1
ATOM 621 C CA . PRO A 1 79 ? -6.559 22 10.922 1 96.44 79 PRO A CA 1
ATOM 622 C C . PRO A 1 79 ? -5.43 21.844 9.906 1 96.44 79 PRO A C 1
ATOM 624 O O . PRO A 1 79 ? -4.695 20.859 9.938 1 96.44 79 PRO A O 1
ATOM 627 N N . ALA A 1 80 ? -5.359 22.828 9.016 1 96.62 80 ALA A N 1
ATOM 628 C CA . ALA A 1 80 ? -4.254 22.844 8.055 1 96.62 80 ALA A CA 1
ATOM 629 C C . ALA A 1 80 ? -2.916 23.031 8.766 1 96.62 80 ALA A C 1
ATOM 631 O O . ALA A 1 80 ? -2.855 23.625 9.852 1 96.62 80 ALA A O 1
ATOM 632 N N . ASN A 1 81 ? -1.91 22.453 8.164 1 96.44 81 ASN A N 1
ATOM 633 C CA . ASN A 1 81 ? -0.51 22.688 8.492 1 96.44 81 ASN A CA 1
ATOM 634 C C . ASN A 1 81 ? -0.155 22.156 9.875 1 96.44 81 ASN A C 1
ATOM 636 O O . ASN A 1 81 ? 0.731 22.688 10.547 1 96.44 81 ASN A O 1
ATOM 640 N N . ILE A 1 82 ? -0.826 21.156 10.25 1 96.5 82 ILE A N 1
ATOM 641 C CA . ILE A 1 82 ? -0.512 20.594 11.562 1 96.5 82 ILE A CA 1
ATOM 642 C C . ILE A 1 82 ? 0.776 19.781 11.477 1 96.5 82 ILE A C 1
ATOM 644 O O . ILE A 1 82 ? 1.447 19.578 12.492 1 96.5 82 ILE A O 1
ATOM 648 N N . SER A 1 83 ? 1.191 19.328 10.328 1 97 83 SER A N 1
ATOM 649 C CA . SER A 1 83 ? 2.256 18.344 10.195 1 97 83 SER A CA 1
ATOM 650 C C . SER A 1 83 ? 3.615 18.938 10.531 1 97 83 SER A C 1
ATOM 652 O O . SER A 1 83 ? 4.438 18.297 11.195 1 97 83 SER A O 1
ATOM 654 N N . HIS A 1 84 ? 3.828 20.109 10.094 1 95.75 84 HIS A N 1
ATOM 655 C CA . HIS A 1 84 ? 5.164 20.672 10.25 1 95.75 84 HIS A CA 1
ATOM 656 C C . HIS A 1 84 ? 5.117 22.016 10.984 1 95.75 84 HIS A C 1
ATOM 658 O O . HIS A 1 84 ? 6.121 22.734 11.047 1 95.75 84 HIS A O 1
ATOM 664 N N . SER A 1 85 ? 3.998 22.312 11.477 1 90.38 85 SER A N 1
ATOM 665 C CA . SER A 1 85 ? 3.883 23.547 12.242 1 90.38 85 SER A CA 1
ATOM 666 C C . SER A 1 85 ? 4.484 23.391 13.633 1 90.38 85 SER A C 1
ATOM 668 O O . SER A 1 85 ? 4.281 22.375 14.297 1 90.38 85 SER A O 1
ATOM 670 N N . LYS A 1 86 ? 5.258 24.328 14.023 1 79.31 86 LYS A N 1
ATOM 671 C CA . LYS A 1 86 ? 5.859 24.359 15.359 1 79.31 86 LYS A CA 1
ATOM 672 C C . LYS A 1 86 ? 4.816 24.688 16.422 1 79.31 86 LYS A C 1
ATOM 674 O O . LYS A 1 86 ? 5.023 24.406 17.609 1 79.31 86 LYS A O 1
ATOM 679 N N . ASN A 1 87 ? 3.721 25.156 15.969 1 74.75 87 ASN A N 1
ATOM 680 C CA . ASN A 1 87 ? 2.723 25.688 16.891 1 74.75 87 ASN A CA 1
ATOM 681 C C . ASN A 1 87 ? 1.515 24.766 17 1 74.75 87 ASN A C 1
ATOM 683 O O . ASN A 1 87 ? 0.451 25.172 17.469 1 74.75 87 ASN A O 1
ATOM 687 N N . SER A 1 88 ? 1.704 23.578 16.5 1 70 88 SER A N 1
ATOM 688 C CA . SER A 1 88 ? 0.525 22.734 16.609 1 70 88 SER A CA 1
ATOM 689 C C . SER A 1 88 ? 0.27 22.312 18.047 1 70 88 SER A C 1
ATOM 691 O O . SER A 1 88 ? 1.205 21.969 18.781 1 70 88 SER A O 1
ATOM 693 N N . SER A 1 89 ? -0.942 22.547 18.422 1 78.81 89 SER A N 1
ATOM 694 C CA . SER A 1 89 ? -1.347 22.203 19.781 1 78.81 89 SER A CA 1
ATOM 695 C C . SER A 1 89 ? -1.918 20.797 19.859 1 78.81 89 SER A C 1
ATOM 697 O O . SER A 1 89 ? -2.262 20.312 20.938 1 78.81 89 SER A O 1
ATOM 699 N N . LEU A 1 90 ? -1.909 20.188 18.781 1 87.19 90 LEU A N 1
ATOM 700 C CA . LEU A 1 90 ? -2.502 18.844 18.797 1 87.19 90 LEU A CA 1
ATOM 701 C C . LEU A 1 90 ? -1.494 17.812 19.281 1 87.19 90 LEU A C 1
ATOM 703 O O . LEU A 1 90 ? -0.306 17.891 18.953 1 87.19 90 LEU A O 1
ATOM 707 N N . ASP A 1 91 ? -1.985 16.969 20.094 1 90.62 91 ASP A N 1
ATOM 708 C CA . ASP A 1 91 ? -1.186 15.844 20.578 1 90.62 91 ASP A CA 1
ATOM 709 C C . ASP A 1 91 ? -1.392 14.617 19.688 1 90.62 91 ASP A C 1
ATOM 711 O O . ASP A 1 91 ? -2.32 13.836 19.906 1 90.62 91 ASP A O 1
ATOM 715 N N . PHE A 1 92 ? -0.563 14.453 18.703 1 97.31 92 PHE A N 1
ATOM 716 C CA . PHE A 1 92 ? -0.598 13.344 17.766 1 97.31 92 PHE A CA 1
ATOM 717 C C . PHE A 1 92 ? 0.813 12.93 17.359 1 97.31 92 PHE A C 1
ATOM 719 O O . PHE A 1 92 ? 1.787 13.586 17.734 1 97.31 92 PHE A O 1
ATOM 726 N N . VAL A 1 93 ? 0.949 11.82 16.719 1 98 93 VAL A N 1
ATOM 727 C CA . VAL A 1 93 ? 2.25 11.336 16.281 1 98 93 VAL A CA 1
ATOM 728 C C . VAL A 1 93 ? 2.205 11.055 14.773 1 98 93 VAL A C 1
ATOM 730 O O . VAL A 1 93 ? 1.145 10.75 14.227 1 98 93 VAL A O 1
ATOM 733 N N . GLN A 1 94 ? 3.365 11.18 14.18 1 98.62 94 GLN A N 1
ATOM 734 C CA . GLN A 1 94 ? 3.445 10.992 12.734 1 98.62 94 GLN A CA 1
ATOM 735 C C . GLN A 1 94 ? 4.504 9.961 12.367 1 98.62 94 GLN A C 1
ATOM 737 O O . GLN A 1 94 ? 5.477 9.773 13.102 1 98.62 94 GLN A O 1
ATOM 742 N N . GLY A 1 95 ? 4.211 9.289 11.273 1 98.88 95 GLY A N 1
ATOM 743 C CA . GLY A 1 95 ? 5.133 8.266 10.805 1 98.88 95 GLY A CA 1
ATOM 744 C C . GLY A 1 95 ? 6.051 8.75 9.703 1 98.88 95 GLY A C 1
ATOM 745 O O . GLY A 1 95 ? 5.91 9.875 9.219 1 98.88 95 GLY A O 1
ATOM 746 N N . ASN A 1 96 ? 7.004 7.895 9.336 1 98.81 96 ASN A N 1
ATOM 747 C CA . ASN A 1 96 ? 7.863 8.125 8.18 1 98.81 96 ASN A CA 1
ATOM 748 C C . ASN A 1 96 ? 7.082 8.016 6.867 1 98.81 96 ASN A C 1
ATOM 750 O O . ASN A 1 96 ? 6.215 7.156 6.727 1 98.81 96 ASN A O 1
ATOM 754 N N . ASN A 1 97 ? 7.375 8.938 5.98 1 98.75 97 ASN A N 1
ATOM 755 C CA . ASN A 1 97 ? 6.871 8.797 4.621 1 98.75 97 ASN A CA 1
ATOM 756 C C . ASN A 1 97 ? 7.934 8.234 3.682 1 98.75 97 ASN A C 1
ATOM 758 O O . ASN A 1 97 ? 9.031 7.895 4.117 1 98.75 97 ASN A O 1
ATOM 762 N N . SER A 1 98 ? 7.652 8.078 2.428 1 98.62 98 SER A N 1
ATOM 763 C CA . SER A 1 98 ? 8.5 7.34 1.498 1 98.62 98 SER A CA 1
ATOM 764 C C . SER A 1 98 ? 9.75 8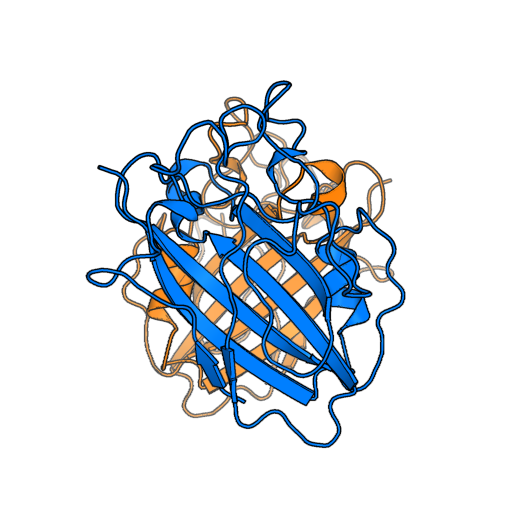.141 1.136 1 98.62 98 SER A C 1
ATOM 766 O O . SER A 1 98 ? 10.695 7.602 0.564 1 98.62 98 SER A O 1
ATOM 768 N N . ASN A 1 99 ? 9.82 9.453 1.501 1 98.12 99 ASN A N 1
ATOM 769 C CA . ASN A 1 99 ? 11.016 10.242 1.243 1 98.12 99 ASN A CA 1
ATOM 770 C C . ASN A 1 99 ? 12.234 9.672 1.968 1 98.12 99 ASN A C 1
ATOM 772 O O . ASN A 1 99 ? 13.375 9.992 1.628 1 98.12 99 ASN A O 1
ATOM 776 N N . ILE A 1 100 ? 12.031 8.828 2.914 1 97.75 100 ILE A N 1
ATOM 777 C CA . ILE A 1 100 ? 13.102 8.289 3.742 1 97.75 100 ILE A CA 1
ATOM 778 C C . ILE A 1 100 ? 13.781 7.129 3.012 1 97.75 100 ILE A C 1
ATOM 780 O O . ILE A 1 100 ? 14.789 6.602 3.479 1 97.75 100 ILE A O 1
ATOM 784 N N . SER A 1 101 ? 13.281 6.723 1.938 1 98.25 101 SER A N 1
ATOM 785 C CA . SER A 1 101 ? 13.727 5.52 1.243 1 98.25 101 SER A CA 1
ATOM 786 C C . SER A 1 101 ? 15.219 5.594 0.913 1 98.25 101 SER A C 1
ATOM 788 O O . SER A 1 101 ? 15.711 6.641 0.489 1 98.25 101 SER A O 1
ATOM 790 N N . LYS A 1 102 ? 15.875 4.48 0.977 1 96.44 102 LYS A N 1
ATOM 791 C CA . LYS A 1 102 ? 17.297 4.383 0.625 1 96.44 102 LYS A CA 1
ATOM 792 C C . LYS A 1 102 ? 17.5 4.535 -0.879 1 96.44 102 LYS A C 1
ATOM 794 O O . LYS A 1 102 ? 18.625 4.703 -1.344 1 96.44 102 LYS A O 1
ATOM 799 N N . PHE A 1 103 ? 16.438 4.43 -1.629 1 96.44 103 PHE A N 1
ATOM 800 C CA . PHE A 1 103 ? 16.531 4.547 -3.078 1 96.44 103 PHE A CA 1
ATOM 801 C C . PHE A 1 103 ? 16.688 6.004 -3.498 1 96.44 103 PHE A C 1
ATOM 803 O O . PHE A 1 103 ? 17 6.293 -4.656 1 96.44 103 PHE A O 1
ATOM 810 N N . LEU A 1 104 ? 16.359 6.863 -2.578 1 95.38 104 LEU A N 1
ATOM 811 C CA . LEU A 1 104 ? 16.359 8.289 -2.896 1 95.38 104 LEU A CA 1
ATOM 812 C C . LEU A 1 104 ? 17.625 8.961 -2.389 1 95.38 104 LEU A C 1
ATOM 814 O O . LEU A 1 104 ? 18.312 8.414 -1.52 1 95.38 104 LEU A O 1
ATOM 818 N N . GLY A 1 105 ? 18.016 10.008 -3.02 1 88.19 105 GLY A N 1
ATOM 819 C CA . GLY A 1 105 ? 19.156 10.789 -2.559 1 88.19 105 GLY A CA 1
ATOM 820 C C . GLY A 1 105 ? 18.875 11.539 -1.269 1 88.19 105 GLY A C 1
ATOM 821 O O . GLY A 1 105 ? 17.766 11.484 -0.735 1 88.19 105 GLY A O 1
ATOM 822 N N . GLU A 1 106 ? 19.875 12.164 -0.82 1 86.19 106 GLU A N 1
ATOM 823 C CA . GLU A 1 106 ? 19.734 13 0.367 1 86.19 106 GLU A CA 1
ATOM 824 C C . GLU A 1 106 ? 18.875 14.227 0.082 1 86.19 106 GLU A C 1
ATOM 826 O O . GLU A 1 106 ? 18.75 14.648 -1.068 1 86.19 106 GLU A O 1
ATOM 831 N N . ASN A 1 107 ? 18.172 14.797 1.049 1 86.25 107 ASN A N 1
ATOM 832 C CA . ASN A 1 107 ? 17.391 16.016 0.958 1 86.25 107 ASN A CA 1
ATOM 833 C C . ASN A 1 107 ? 16.203 15.859 0.007 1 86.25 107 ASN A C 1
ATOM 835 O O . ASN A 1 107 ? 15.984 16.703 -0.863 1 86.25 107 ASN A O 1
ATOM 839 N N . SER A 1 108 ? 15.586 14.734 0.083 1 89.69 108 SER A N 1
ATOM 840 C CA . SER A 1 108 ? 14.445 14.422 -0.773 1 89.69 108 SER A CA 1
ATOM 841 C C . SER A 1 108 ? 13.148 14.945 -0.174 1 89.69 108 SER A C 1
ATOM 843 O O . SER A 1 108 ? 12.055 14.578 -0.627 1 89.69 108 SER A O 1
ATOM 845 N N . GLY A 1 109 ? 13.273 15.867 0.84 1 94.38 109 GLY A N 1
ATOM 846 C CA . GLY A 1 109 ? 12.094 16.375 1.524 1 94.38 109 GLY A CA 1
ATOM 847 C C . GLY A 1 109 ? 11.984 15.898 2.959 1 94.38 109 GLY A C 1
ATOM 848 O O . GLY A 1 109 ? 12.852 15.172 3.445 1 94.38 109 GLY A O 1
ATOM 849 N N . PRO A 1 110 ? 10.953 16.359 3.58 1 96.88 110 PRO A N 1
ATOM 850 C CA . PRO A 1 110 ? 10.742 15.828 4.926 1 96.88 110 PRO A CA 1
ATOM 851 C C . PRO A 1 110 ? 10.461 14.32 4.93 1 96.88 110 PRO A C 1
ATOM 853 O O . PRO A 1 110 ? 9.727 13.828 4.074 1 96.88 110 PRO A O 1
ATOM 856 N N . VAL A 1 111 ? 11.039 13.617 5.852 1 97.44 111 VAL A N 1
ATOM 857 C CA . VAL A 1 111 ? 10.914 12.164 5.852 1 97.44 111 VAL A CA 1
ATOM 858 C C . VAL A 1 111 ? 9.852 11.734 6.859 1 97.44 111 VAL A C 1
ATOM 860 O O . VAL A 1 111 ? 9.352 10.609 6.805 1 97.44 111 VAL A O 1
ATOM 863 N N . GLU A 1 112 ? 9.523 12.586 7.82 1 97.5 112 GLU A N 1
ATOM 864 C CA . GLU A 1 112 ? 8.445 12.359 8.781 1 97.5 112 GLU A CA 1
ATOM 865 C C . GLU A 1 112 ? 7.293 13.328 8.555 1 97.5 112 GLU A C 1
ATOM 867 O O . GLU A 1 112 ? 7.516 14.523 8.344 1 97.5 112 GLU A O 1
ATOM 872 N N . GLY A 1 113 ? 6.059 12.758 8.562 1 98 113 GLY A N 1
ATOM 873 C CA . GLY A 1 113 ? 4.898 13.617 8.383 1 98 113 GLY A CA 1
ATOM 874 C C . GLY A 1 113 ? 4.543 13.836 6.926 1 98 113 GLY A C 1
ATOM 875 O O . GLY A 1 113 ? 4.832 12.992 6.078 1 98 113 GLY A O 1
ATOM 876 N N . TYR A 1 114 ? 3.82 14.953 6.676 1 98.69 114 TYR A N 1
ATOM 877 C CA . TYR A 1 114 ? 3.213 15.266 5.387 1 98.69 114 TYR A CA 1
ATOM 878 C C . TYR A 1 114 ? 4.27 15.695 4.375 1 98.69 114 TYR A C 1
ATOM 880 O O . TYR A 1 114 ? 5.098 16.562 4.664 1 98.69 114 TYR A O 1
ATOM 888 N N . THR A 1 115 ? 4.344 15.094 3.258 1 98.62 115 THR A N 1
ATOM 889 C CA . THR A 1 115 ? 4.973 15.578 2.035 1 98.62 115 THR A CA 1
ATOM 890 C C . THR A 1 115 ? 3.953 15.688 0.905 1 98.62 115 THR A C 1
ATOM 892 O O . THR A 1 115 ? 3.326 14.688 0.533 1 98.62 115 THR A O 1
ATOM 895 N N . GLY A 1 116 ? 3.721 16.859 0.436 1 98.62 116 GLY A N 1
ATOM 896 C CA . GLY A 1 116 ? 2.598 17.125 -0.45 1 98.62 116 GLY A CA 1
ATOM 897 C C . GLY A 1 116 ? 2.787 16.547 -1.841 1 98.62 116 GLY A C 1
ATOM 898 O O . GLY A 1 116 ? 3.908 16.219 -2.236 1 98.62 116 GLY A O 1
ATOM 899 N N . PRO A 1 117 ? 1.733 16.484 -2.59 1 98.69 117 PRO A N 1
ATOM 900 C CA . PRO A 1 117 ? 1.729 15.898 -3.938 1 98.69 117 PRO A CA 1
ATOM 901 C C . PRO A 1 117 ? 2.607 16.672 -4.914 1 98.69 117 PRO A C 1
ATOM 903 O O . PRO A 1 117 ? 2.521 17.906 -4.984 1 98.69 117 PRO A O 1
ATOM 906 N N . MET A 1 118 ? 3.441 15.953 -5.645 1 98.19 118 MET A N 1
ATOM 907 C CA . MET A 1 118 ? 4.188 16.484 -6.781 1 98.19 118 MET A CA 1
ATOM 908 C C . MET A 1 118 ? 4.223 15.477 -7.93 1 98.19 118 MET A C 1
ATOM 910 O O . MET A 1 118 ? 5.293 15.016 -8.328 1 98.19 118 MET A O 1
ATOM 914 N N . PRO A 1 119 ? 3.031 15.148 -8.508 1 98.62 119 PRO A N 1
ATOM 915 C CA . PRO A 1 119 ? 3.053 14.172 -9.594 1 98.62 119 PRO A CA 1
ATOM 916 C C . PRO A 1 119 ? 3.904 14.633 -10.781 1 98.62 119 PRO A C 1
ATOM 918 O O . PRO A 1 119 ? 3.709 15.734 -11.297 1 98.62 119 PRO A O 1
ATOM 921 N N . PRO A 1 120 ? 4.754 13.781 -11.219 1 98 120 PRO A N 1
ATOM 922 C CA . PRO A 1 120 ? 5.75 14.219 -12.195 1 98 120 PRO A CA 1
ATOM 923 C C . PRO A 1 120 ? 5.238 14.156 -13.633 1 98 120 PRO A C 1
ATOM 925 O O . PRO A 1 120 ? 5.789 14.82 -14.516 1 98 120 PRO A O 1
ATOM 928 N N . ASP A 1 121 ? 4.273 13.383 -13.938 1 98.12 121 ASP A N 1
ATOM 929 C CA . ASP A 1 121 ? 3.934 13.023 -15.305 1 98.12 121 ASP A CA 1
ATOM 930 C C . ASP A 1 121 ? 2.564 13.578 -15.695 1 98.12 121 ASP A C 1
ATOM 932 O O . ASP A 1 121 ? 2.43 14.266 -16.719 1 98.12 121 ASP A O 1
ATOM 936 N N . LYS A 1 122 ? 1.563 13.367 -14.875 1 98.62 122 LYS A N 1
ATOM 937 C CA . LYS A 1 122 ? 0.178 13.773 -15.086 1 98.62 122 LYS A CA 1
ATOM 938 C C . LYS A 1 122 ? -0.556 13.945 -13.766 1 98.62 122 LYS A C 1
ATOM 940 O O . LYS A 1 122 ? 0.034 13.773 -12.695 1 98.62 122 LYS A O 1
ATOM 945 N N . THR A 1 123 ? -1.756 14.398 -13.867 1 98.62 123 THR A N 1
ATOM 946 C CA . THR A 1 123 ? -2.572 14.469 -12.656 1 98.62 123 THR A CA 1
ATOM 947 C C . THR A 1 123 ? -2.658 13.094 -11.992 1 98.62 123 THR A C 1
ATOM 949 O O . THR A 1 123 ? -2.902 12.086 -12.656 1 98.62 123 THR A O 1
ATOM 952 N N . HIS A 1 124 ? -2.281 13.016 -10.773 1 98.88 124 HIS A N 1
ATOM 953 C CA . HIS A 1 124 ? -2.486 11.82 -9.977 1 98.88 124 HIS A CA 1
ATOM 954 C C . HIS A 1 124 ? -3.721 11.945 -9.086 1 98.88 124 HIS A C 1
ATOM 956 O O . HIS A 1 124 ? -4.086 13.055 -8.688 1 98.88 124 HIS A O 1
ATOM 962 N N . TYR A 1 125 ? -4.406 10.891 -8.867 1 98.62 125 TYR A N 1
ATOM 963 C CA . TYR A 1 125 ? -5.438 10.781 -7.844 1 98.62 125 TYR A CA 1
ATOM 964 C C . TYR A 1 125 ? -4.883 10.148 -6.57 1 98.62 125 TYR A C 1
ATOM 966 O O . TYR A 1 125 ? -4.48 8.984 -6.57 1 98.62 125 TYR A O 1
ATOM 974 N N . TYR A 1 126 ? -4.848 10.945 -5.535 1 98.81 126 TYR A N 1
ATOM 975 C CA . TYR A 1 126 ? -4.348 10.516 -4.234 1 98.81 126 TYR A CA 1
ATOM 976 C C . TYR A 1 126 ? -5.473 9.969 -3.369 1 98.81 126 TYR A C 1
ATOM 978 O O . TYR A 1 126 ? -6.617 10.406 -3.477 1 98.81 126 TYR A O 1
ATOM 986 N N . THR A 1 127 ? -5.098 9.039 -2.568 1 98.69 127 THR A N 1
ATOM 987 C CA . THR A 1 127 ? -6.07 8.422 -1.675 1 98.69 127 THR A CA 1
ATOM 988 C C . THR A 1 127 ? -5.832 8.852 -0.232 1 98.69 127 THR A C 1
ATOM 990 O O . THR A 1 127 ? -4.723 8.719 0.287 1 98.69 127 THR A O 1
ATOM 993 N N . LEU A 1 128 ? -6.84 9.422 0.37 1 98.88 128 LEU A N 1
ATOM 994 C CA . LEU A 1 128 ? -6.848 9.75 1.791 1 98.88 128 LEU A CA 1
ATOM 995 C C . LEU A 1 128 ? -7.824 8.852 2.549 1 98.88 128 LEU A C 1
ATOM 997 O O . LEU A 1 128 ? -9.008 8.789 2.209 1 98.88 128 LEU A O 1
ATOM 1001 N N . THR A 1 129 ? -7.297 8.109 3.506 1 98.88 129 THR A N 1
ATOM 1002 C CA . THR A 1 129 ? -8.148 7.316 4.391 1 98.88 129 THR A CA 1
ATOM 1003 C C . THR A 1 129 ? -8.039 7.812 5.828 1 98.88 129 THR A C 1
ATOM 1005 O O . THR A 1 129 ? -6.941 8.07 6.324 1 98.88 129 THR A O 1
ATOM 1008 N N . ALA A 1 130 ? -9.141 8 6.438 1 98.88 130 ALA A N 1
ATOM 1009 C CA . ALA A 1 130 ? -9.219 8.25 7.875 1 98.88 130 ALA A CA 1
ATOM 1010 C C . ALA A 1 130 ? -9.844 7.062 8.602 1 98.88 130 ALA A C 1
ATOM 1012 O O . ALA A 1 130 ? -10.836 6.492 8.141 1 98.88 130 ALA A O 1
ATOM 1013 N N . TYR A 1 131 ? -9.219 6.691 9.641 1 98.88 131 TYR A N 1
ATOM 1014 C CA . TYR A 1 131 ? -9.703 5.621 10.508 1 98.88 131 TYR A CA 1
ATOM 1015 C C . TYR A 1 131 ? -10.164 6.168 11.852 1 98.88 131 TYR A C 1
ATOM 1017 O O . TYR A 1 131 ? -9.445 6.938 12.492 1 98.88 131 TYR A O 1
ATOM 1025 N N . ALA A 1 132 ? -11.367 5.816 12.219 1 98.94 132 ALA A N 1
ATOM 1026 C CA . ALA A 1 132 ? -11.82 6.035 13.594 1 98.94 132 ALA A CA 1
ATOM 1027 C C . ALA A 1 132 ? -11.492 4.84 14.477 1 98.94 132 ALA A C 1
ATOM 1029 O O . ALA A 1 132 ? -11.914 3.713 14.195 1 98.94 132 ALA A O 1
ATOM 1030 N N . LEU A 1 133 ? -10.773 5.105 15.539 1 98.88 133 LEU A N 1
ATOM 1031 C CA . LEU A 1 133 ? -10.242 4.016 16.359 1 98.88 133 LEU A CA 1
ATOM 1032 C C . LEU A 1 133 ? -10.812 4.059 17.766 1 98.88 133 LEU A C 1
ATOM 1034 O O . LEU A 1 133 ? -11.078 5.141 18.297 1 98.88 133 LEU A O 1
ATOM 1038 N N . ASP A 1 134 ? -10.945 2.91 18.391 1 98.81 134 ASP A N 1
ATOM 1039 C CA . ASP A 1 134 ? -11.484 2.816 19.75 1 98.81 134 ASP A CA 1
ATOM 1040 C C . ASP A 1 134 ? -10.375 2.918 20.781 1 98.81 134 ASP A C 1
ATOM 1042 O O . ASP A 1 134 ? -10.594 2.639 21.969 1 98.81 134 ASP A O 1
ATOM 1046 N N . THR A 1 135 ? -9.195 3.264 20.344 1 98.69 135 THR A N 1
ATOM 1047 C CA . THR A 1 135 ? -8.047 3.326 21.25 1 98.69 135 THR A CA 1
ATOM 1048 C C . THR A 1 135 ? -7.016 4.332 20.734 1 98.69 135 THR A C 1
ATOM 1050 O O . THR A 1 135 ? -7.152 4.863 19.641 1 98.69 135 THR A O 1
ATOM 1053 N N . LYS A 1 136 ? -6.129 4.691 21.609 1 98.69 136 LYS A N 1
ATOM 1054 C CA . LYS A 1 136 ? -4.883 5.352 21.234 1 98.69 136 LYS A CA 1
ATOM 1055 C C . LYS A 1 136 ? -3.824 4.332 20.812 1 98.69 136 LYS A C 1
ATOM 1057 O O . LYS A 1 136 ? -3.641 3.316 21.484 1 98.69 136 LYS A O 1
ATOM 1062 N N . LEU A 1 137 ? -3.217 4.586 19.734 1 98.81 137 LEU A N 1
ATOM 1063 C CA . LEU A 1 137 ? -2.211 3.635 19.281 1 98.81 137 LEU A CA 1
ATOM 1064 C C . LEU A 1 137 ? -0.899 3.822 20.031 1 98.81 137 LEU A C 1
ATOM 1066 O O . LEU A 1 137 ? -0.502 4.953 20.312 1 98.81 137 LEU A O 1
ATOM 1070 N N . ASP A 1 138 ? -0.233 2.758 20.312 1 98.62 138 ASP A N 1
ATOM 1071 C CA . ASP A 1 138 ? 1.086 2.787 20.938 1 98.62 138 ASP A CA 1
ATOM 1072 C C . ASP A 1 138 ? 2.186 2.955 19.891 1 98.62 138 ASP A C 1
ATOM 1074 O O . ASP A 1 138 ? 2.912 2.006 19.594 1 98.62 138 ASP A O 1
ATOM 1078 N N . LEU A 1 139 ? 2.322 4.129 19.391 1 98.75 139 LEU A N 1
ATOM 1079 C CA . LEU A 1 139 ? 3.287 4.516 18.359 1 98.75 139 LEU A CA 1
ATOM 1080 C C . LEU A 1 139 ? 4.07 5.75 18.797 1 98.75 139 LEU A C 1
ATOM 1082 O O . LEU A 1 139 ? 3.555 6.59 19.531 1 98.75 139 LEU A O 1
ATOM 1086 N N . LYS A 1 140 ? 5.285 5.812 18.359 1 98.25 140 LYS A N 1
ATOM 1087 C CA . LYS A 1 140 ? 6.129 6.984 18.578 1 98.25 140 LYS A CA 1
ATOM 1088 C C . LYS A 1 140 ? 6.461 7.672 17.25 1 98.25 140 LYS A C 1
ATOM 1090 O O . LYS A 1 140 ? 6.34 7.066 16.188 1 98.25 140 LYS A O 1
ATOM 1095 N N . GLU A 1 141 ? 6.832 8.891 17.375 1 98.12 141 GLU A N 1
ATOM 1096 C CA . GLU A 1 141 ? 7.227 9.617 16.172 1 98.12 141 GLU A CA 1
ATOM 1097 C C . GLU A 1 141 ? 8.203 8.805 15.32 1 98.12 141 GLU A C 1
ATOM 1099 O O . GLU A 1 141 ? 9.094 8.148 15.859 1 98.12 141 GLU A O 1
ATOM 1104 N N . GLY A 1 142 ? 7.969 8.836 14.047 1 98.62 142 GLY A N 1
ATOM 1105 C CA . GLY A 1 142 ? 8.867 8.133 13.148 1 98.62 142 GLY A CA 1
ATOM 1106 C C . GLY A 1 142 ? 8.5 6.676 12.961 1 98.62 142 GLY A C 1
ATOM 1107 O O . GLY A 1 142 ? 9.32 5.879 12.492 1 98.62 142 GLY A O 1
ATOM 1108 N N . TYR A 1 143 ? 7.254 6.324 13.367 1 98.88 143 TYR A N 1
ATOM 1109 C CA . TYR A 1 143 ? 6.844 4.941 13.156 1 98.88 143 TYR A CA 1
ATOM 1110 C C . TYR A 1 143 ? 6.68 4.637 11.672 1 98.88 143 TYR A C 1
ATOM 1112 O O . TYR A 1 143 ? 6.664 5.547 10.844 1 98.88 143 TYR A O 1
ATOM 1120 N N . TRP A 1 144 ? 6.633 3.344 11.406 1 98.88 144 TRP A N 1
ATOM 1121 C CA . TRP A 1 144 ? 6.535 2.883 10.031 1 98.88 144 TRP A CA 1
ATOM 1122 C C . TRP A 1 144 ? 5.117 2.412 9.711 1 98.88 144 TRP A C 1
ATOM 1124 O O . TRP A 1 144 ? 4.359 2.059 10.617 1 98.88 144 TRP A O 1
ATOM 1134 N N . LEU A 1 145 ? 4.801 2.396 8.438 1 98.94 145 LEU A N 1
ATOM 1135 C CA . LEU A 1 145 ? 3.482 2.008 7.953 1 98.94 145 LEU A CA 1
ATOM 1136 C C . LEU A 1 145 ? 3.088 0.636 8.492 1 98.94 145 LEU A C 1
ATOM 1138 O O . LEU A 1 145 ? 1.93 0.414 8.844 1 98.94 145 LEU A O 1
ATOM 1142 N N . ASN A 1 146 ? 4.004 -0.348 8.477 1 98.69 146 ASN A N 1
ATOM 1143 C CA . ASN A 1 146 ? 3.652 -1.691 8.922 1 98.69 146 ASN A CA 1
ATOM 1144 C C . ASN A 1 146 ? 3.18 -1.692 10.375 1 98.69 146 ASN A C 1
ATOM 1146 O O . ASN A 1 146 ? 2.156 -2.297 10.695 1 98.69 146 ASN A O 1
ATOM 1150 N N . ASP A 1 147 ? 3.852 -0.961 11.258 1 98.56 147 ASP A N 1
ATOM 1151 C CA . ASP A 1 147 ? 3.439 -0.836 12.648 1 98.56 147 ASP A CA 1
ATOM 1152 C C . ASP A 1 147 ? 2.09 -0.128 12.766 1 98.56 147 ASP A C 1
ATOM 1154 O O . ASP A 1 147 ? 1.243 -0.518 13.57 1 98.56 147 ASP A O 1
ATOM 1158 N N . PHE A 1 148 ? 1.949 0.917 12.023 1 98.81 148 PHE A N 1
ATOM 1159 C CA . PHE A 1 148 ? 0.72 1.698 11.945 1 98.81 148 PHE A CA 1
ATOM 1160 C C . PHE A 1 148 ? -0.478 0.796 11.672 1 98.81 148 PHE A C 1
ATOM 1162 O O . PHE A 1 148 ? -1.451 0.802 12.43 1 98.81 148 PHE A O 1
ATOM 1169 N N . LEU A 1 149 ? -0.377 -0.055 10.641 1 98.5 149 LEU A N 1
ATOM 1170 C CA . LEU A 1 149 ? -1.463 -0.938 10.227 1 98.5 149 LEU A CA 1
ATOM 1171 C C . LEU A 1 149 ? -1.665 -2.061 11.242 1 98.5 149 LEU A C 1
ATOM 1173 O O . LEU A 1 149 ? -2.803 -2.41 11.562 1 98.5 149 LEU A O 1
ATOM 1177 N N . ARG A 1 150 ? -0.573 -2.574 11.719 1 97.81 150 ARG A N 1
ATOM 1178 C CA . ARG A 1 150 ? -0.657 -3.652 12.695 1 97.81 150 ARG A CA 1
ATOM 1179 C C . ARG A 1 150 ? -1.336 -3.176 13.977 1 97.81 150 ARG A C 1
ATOM 1181 O O . ARG A 1 150 ? -2.207 -3.861 14.516 1 97.81 150 ARG A O 1
ATOM 1188 N N . GLU A 1 151 ? -0.949 -2.027 14.461 1 98.5 151 GLU A N 1
ATOM 1189 C CA . GLU A 1 151 ? -1.491 -1.501 15.711 1 98.5 151 GLU A CA 1
ATOM 1190 C C . GLU A 1 151 ? -2.984 -1.216 15.586 1 98.5 151 GLU A C 1
ATOM 1192 O O . GLU A 1 151 ? -3.711 -1.231 16.578 1 98.5 151 GLU A O 1
ATOM 1197 N N . MET A 1 152 ? -3.455 -0.948 14.422 1 98.56 152 MET A N 1
ATOM 1198 C CA . MET A 1 152 ? -4.859 -0.593 14.227 1 98.56 152 MET A CA 1
ATOM 1199 C C . MET A 1 152 ? -5.73 -1.843 14.164 1 98.56 152 MET A C 1
ATOM 1201 O O . MET A 1 152 ? -6.957 -1.755 14.266 1 98.56 152 MET A O 1
ATOM 1205 N N . GLU A 1 153 ? -5.078 -2.963 13.844 1 96.88 153 GLU A N 1
ATOM 1206 C CA . GLU A 1 153 ? -5.848 -4.195 13.711 1 96.88 153 GLU A CA 1
ATOM 1207 C C . GLU A 1 153 ? -6.719 -4.438 14.938 1 96.88 153 GLU A C 1
ATOM 1209 O O . GLU A 1 153 ? -6.23 -4.398 16.062 1 96.88 153 GLU A O 1
ATOM 1214 N N . GLY A 1 154 ? -7.996 -4.707 14.734 1 97.44 154 GLY A N 1
ATOM 1215 C CA . GLY A 1 154 ? -8.93 -5 15.812 1 97.44 154 GLY A CA 1
ATOM 1216 C C . GLY A 1 154 ? -9.461 -3.752 16.484 1 97.44 154 GLY A C 1
ATOM 1217 O O . GLY A 1 154 ? -10.305 -3.84 17.391 1 97.44 154 GLY A O 1
ATOM 1218 N N . HIS A 1 155 ? -9 -2.562 16.047 1 98.69 155 HIS A N 1
ATOM 1219 C CA . HIS A 1 155 ? -9.359 -1.349 16.766 1 98.69 155 HIS A CA 1
ATOM 1220 C C . HIS A 1 155 ? -10.117 -0.374 15.867 1 98.69 155 HIS A C 1
ATOM 1222 O O . HIS A 1 155 ? -10.555 0.687 16.328 1 98.69 155 HIS A O 1
ATOM 1228 N N . ILE A 1 156 ? -10.281 -0.699 14.625 1 98.56 156 ILE A N 1
ATOM 1229 C CA . ILE A 1 156 ? -10.969 0.179 13.68 1 98.56 156 ILE A CA 1
ATOM 1230 C C . ILE A 1 156 ? -12.477 0.064 13.883 1 98.56 156 ILE A C 1
ATOM 1232 O O . ILE A 1 156 ? -13.055 -1.018 13.727 1 98.56 156 ILE A O 1
ATOM 1236 N N . ILE A 1 157 ? -13.055 1.152 14.18 1 98.56 157 ILE A N 1
ATOM 1237 C CA . ILE A 1 157 ? -14.5 1.228 14.344 1 98.56 157 ILE A CA 1
ATOM 1238 C C . ILE A 1 157 ? -15.148 1.563 13.008 1 98.56 157 ILE A C 1
ATOM 1240 O O . ILE A 1 157 ? -16.203 1.021 12.664 1 98.56 157 ILE A O 1
ATOM 1244 N N . ASP A 1 158 ? -14.609 2.48 12.344 1 98.62 158 ASP A N 1
ATOM 1245 C CA . ASP A 1 158 ? -15.078 2.992 11.062 1 98.62 158 ASP A CA 1
ATOM 1246 C C . ASP A 1 158 ? -13.93 3.574 10.25 1 98.62 158 ASP A C 1
ATOM 1248 O O . ASP A 1 158 ? -12.844 3.82 10.781 1 98.62 158 ASP A O 1
ATOM 1252 N N . SER A 1 159 ? -14.148 3.668 9 1 98.56 159 SER A N 1
ATOM 1253 C CA . SER A 1 159 ? -13.172 4.32 8.133 1 98.56 159 SER A CA 1
ATOM 1254 C C . SER A 1 159 ? -13.859 5.012 6.957 1 98.56 159 SER A C 1
ATOM 1256 O O . SER A 1 159 ? -15 4.688 6.613 1 98.56 159 SER A O 1
ATOM 1258 N N . ALA A 1 160 ? -13.211 6.008 6.438 1 98.69 160 ALA A N 1
ATOM 1259 C CA . ALA A 1 160 ? -13.633 6.719 5.234 1 98.69 160 ALA A CA 1
ATOM 1260 C C . ALA A 1 160 ? -12.445 6.977 4.309 1 98.69 160 ALA A C 1
ATOM 1262 O O . ALA A 1 160 ? -11.352 7.305 4.766 1 98.69 160 ALA A O 1
ATOM 1263 N N . THR A 1 161 ? -12.688 6.758 3.045 1 98.38 161 THR A N 1
ATOM 1264 C CA . THR A 1 161 ? -11.648 6.98 2.045 1 98.38 161 THR A CA 1
ATOM 1265 C C . THR A 1 161 ? -12.156 7.883 0.927 1 98.38 161 THR A C 1
ATOM 1267 O O . THR A 1 161 ? -13.289 7.73 0.464 1 98.38 161 THR A O 1
ATOM 1270 N N . ILE A 1 162 ? -11.305 8.828 0.516 1 98.31 162 ILE A N 1
ATOM 1271 C CA . ILE A 1 162 ? -11.617 9.648 -0.651 1 98.31 162 ILE A CA 1
ATOM 1272 C C . ILE A 1 162 ? -10.438 9.625 -1.624 1 98.31 162 ILE A C 1
ATOM 1274 O O . ILE A 1 162 ? -9.305 9.344 -1.232 1 98.31 162 ILE A O 1
ATOM 1278 N N . SER A 1 163 ? -10.695 9.859 -2.904 1 98.19 163 SER A N 1
ATOM 1279 C CA . SER A 1 163 ? -9.727 10.07 -3.973 1 98.19 163 SER A CA 1
ATOM 1280 C C . SER A 1 163 ? -9.719 11.523 -4.43 1 98.19 163 SER A C 1
ATOM 1282 O O . SER A 1 163 ? -10.766 12.078 -4.77 1 98.19 163 SER A O 1
ATOM 1284 N N . VAL A 1 164 ? -8.586 12.148 -4.363 1 98.19 164 VAL A N 1
ATOM 1285 C CA . VAL A 1 164 ? -8.5 13.578 -4.66 1 98.19 164 VAL A CA 1
ATOM 1286 C C . VAL A 1 164 ? -7.379 13.836 -5.66 1 98.19 164 VAL A C 1
ATOM 1288 O O . VAL A 1 164 ? -6.266 13.336 -5.492 1 98.19 164 VAL A O 1
ATOM 1291 N N . PRO A 1 165 ? -7.68 14.586 -6.695 1 98.69 165 PRO A N 1
ATOM 1292 C CA . PRO A 1 165 ? -6.656 14.844 -7.711 1 98.69 165 PRO A CA 1
ATOM 1293 C C . PRO A 1 165 ? -5.727 15.992 -7.336 1 98.69 165 PRO A C 1
ATOM 1295 O O . PRO A 1 165 ? -6.148 16.938 -6.66 1 98.69 165 PRO A O 1
ATOM 1298 N N . SER A 1 166 ? -4.543 15.898 -7.652 1 98.75 166 SER A N 1
ATOM 1299 C CA . SER A 1 166 ? -3.566 16.984 -7.613 1 98.75 166 SER A CA 1
ATOM 1300 C C . SER A 1 166 ? -2.916 17.188 -8.977 1 98.75 166 SER A C 1
ATOM 1302 O O . SER A 1 166 ? -2.545 16.219 -9.648 1 98.75 166 SER A O 1
ATOM 1304 N N . ARG A 1 167 ? -2.762 18.359 -9.336 1 97.5 167 ARG A N 1
ATOM 1305 C CA . ARG A 1 167 ? -2.34 18.656 -10.703 1 97.5 167 ARG A CA 1
ATOM 1306 C C . ARG A 1 167 ? -0.825 18.547 -10.844 1 97.5 167 ARG A C 1
ATOM 1308 O O . ARG A 1 167 ? -0.086 18.828 -9.898 1 97.5 167 ARG A O 1
ATOM 1315 N N . ALA A 1 168 ? -0.373 18.25 -12.133 1 97.38 168 ALA A N 1
ATOM 1316 C CA . ALA A 1 168 ? 1.047 18.109 -12.445 1 97.38 168 ALA A CA 1
ATOM 1317 C C . ALA A 1 168 ? 1.562 19.344 -13.195 1 97.38 168 ALA A C 1
ATOM 1319 O O . ALA A 1 168 ? 2.771 19.562 -13.266 1 97.38 168 ALA A O 1
ATOM 1320 N N . LYS A 1 169 ? 0.825 19.984 -14.07 1 92.06 169 LYS A N 1
ATOM 1321 C CA . LYS A 1 169 ? 1.164 21.156 -14.875 1 92.06 169 LYS A CA 1
ATOM 1322 C C . LYS A 1 169 ? 0.073 22.219 -14.781 1 92.06 169 LYS A C 1
ATOM 1324 O O . LYS A 1 169 ? -1.086 21.906 -14.5 1 92.06 169 LYS A O 1
ATOM 1329 N N . MET B 1 1 ? -15.633 -15.906 2.93 1 97.88 1 MET B N 1
ATOM 1330 C CA . MET B 1 1 ? -14.562 -16.609 2.221 1 97.88 1 MET B CA 1
ATOM 1331 C C . MET B 1 1 ? -13.336 -16.766 3.111 1 97.88 1 MET B C 1
ATOM 1333 O O . MET B 1 1 ? -13.039 -15.891 3.938 1 97.88 1 MET B O 1
ATOM 1337 N N . LYS B 1 2 ? -12.648 -17.906 3.006 1 98.31 2 LYS B N 1
ATOM 1338 C CA . LYS B 1 2 ? -11.398 -18.188 3.711 1 98.31 2 LYS B CA 1
ATOM 1339 C C . LYS B 1 2 ? -10.305 -18.609 2.738 1 98.31 2 LYS B C 1
ATOM 1341 O O . LYS B 1 2 ? -10.578 -19.266 1.73 1 98.31 2 LYS B O 1
ATOM 1346 N N . ILE B 1 3 ? -9.07 -18.188 3.068 1 98.75 3 ILE B N 1
ATOM 1347 C CA . ILE B 1 3 ? -7.949 -18.594 2.23 1 98.75 3 ILE B CA 1
ATOM 1348 C C . ILE B 1 3 ? -6.844 -19.188 3.104 1 98.75 3 ILE B C 1
ATOM 1350 O O . ILE B 1 3 ? -6.684 -18.797 4.262 1 98.75 3 ILE B O 1
ATOM 1354 N N . GLU B 1 4 ? -6.117 -20.094 2.488 1 98.38 4 GLU B N 1
ATOM 1355 C CA . GLU B 1 4 ? -4.988 -20.734 3.154 1 98.38 4 GLU B CA 1
ATOM 1356 C C . GLU B 1 4 ? -3.863 -21.031 2.168 1 98.38 4 GLU B C 1
ATOM 1358 O O . GLU B 1 4 ? -4.117 -21.312 0.993 1 98.38 4 GLU B O 1
ATOM 1363 N N . ILE B 1 5 ? -2.686 -20.875 2.658 1 98.44 5 ILE B N 1
ATOM 1364 C CA . ILE B 1 5 ? -1.539 -21.406 1.928 1 98.44 5 ILE B CA 1
ATOM 1365 C C . ILE B 1 5 ? -0.811 -22.438 2.789 1 98.44 5 ILE B C 1
ATOM 1367 O O . ILE B 1 5 ? -0.891 -22.391 4.02 1 98.44 5 ILE B O 1
ATOM 1371 N N . PRO B 1 6 ? -0.211 -23.359 2.145 1 97.56 6 PRO B N 1
ATOM 1372 C CA . PRO B 1 6 ? 0.544 -24.312 2.965 1 97.56 6 PRO B CA 1
ATOM 1373 C C . PRO B 1 6 ? 1.754 -23.672 3.645 1 97.56 6 PRO B C 1
ATOM 1375 O O . PRO B 1 6 ? 2.367 -22.75 3.09 1 97.56 6 PRO B O 1
ATOM 1378 N N . THR B 1 7 ? 2.027 -24.141 4.797 1 98.12 7 THR B N 1
ATOM 1379 C CA . THR B 1 7 ? 3.236 -23.719 5.5 1 98.12 7 THR B CA 1
ATOM 1380 C C . THR B 1 7 ? 4.039 -24.938 5.953 1 98.12 7 THR B C 1
ATOM 1382 O O . THR B 1 7 ? 3.516 -26.047 6.008 1 98.12 7 THR B O 1
ATOM 1385 N N . MET B 1 8 ? 5.277 -24.719 6.078 1 97.56 8 MET B N 1
ATOM 1386 C CA . MET B 1 8 ? 6.191 -25.703 6.66 1 97.56 8 MET B CA 1
ATOM 1387 C C . MET B 1 8 ? 6.891 -25.141 7.891 1 97.56 8 MET B C 1
ATOM 1389 O O . MET B 1 8 ? 7.621 -24.156 7.793 1 97.56 8 MET B O 1
ATOM 1393 N N . ASN B 1 9 ? 6.652 -25.766 9.047 1 96.94 9 ASN B N 1
ATOM 1394 C CA . ASN B 1 9 ? 7.168 -25.266 10.32 1 96.94 9 ASN B CA 1
ATOM 1395 C C . ASN B 1 9 ? 6.742 -23.828 10.57 1 96.94 9 ASN B C 1
ATOM 1397 O O . ASN B 1 9 ? 7.543 -23.016 11.031 1 96.94 9 ASN B O 1
ATOM 1401 N N . GLY B 1 10 ? 5.594 -23.484 10.062 1 97.25 10 GLY B N 1
ATOM 1402 C CA . GLY B 1 10 ? 5.004 -22.172 10.328 1 97.25 10 GLY B CA 1
ATOM 1403 C C . GLY B 1 10 ? 5.418 -21.109 9.328 1 97.25 10 GLY B C 1
ATOM 1404 O O . GLY B 1 10 ? 5.004 -19.953 9.438 1 97.25 10 GLY B O 1
ATOM 1405 N N . PHE B 1 11 ? 6.246 -21.5 8.328 1 98.62 11 PHE B N 1
ATOM 1406 C CA . PHE B 1 11 ? 6.762 -20.547 7.352 1 98.62 11 PHE B CA 1
ATOM 1407 C C . PHE B 1 11 ? 6.297 -20.906 5.945 1 98.62 11 PHE B C 1
ATOM 1409 O O . PHE B 1 11 ? 5.941 -22.047 5.676 1 98.62 11 PHE B O 1
ATOM 1416 N N . ILE B 1 12 ? 6.25 -19.891 5.117 1 98.75 12 ILE B N 1
ATOM 1417 C CA . ILE B 1 12 ? 6.152 -20.203 3.695 1 98.75 12 ILE B CA 1
ATOM 1418 C C . ILE B 1 12 ? 7.242 -21.203 3.311 1 98.75 12 ILE B C 1
ATOM 1420 O O . ILE B 1 12 ? 8.422 -20.984 3.6 1 98.75 12 ILE B O 1
ATOM 1424 N N . PRO B 1 13 ? 6.84 -22.297 2.656 1 98.56 13 PRO B N 1
ATOM 1425 C CA . PRO B 1 13 ? 7.84 -23.312 2.295 1 98.56 13 PRO B CA 1
ATOM 1426 C C . PRO B 1 13 ? 8.992 -22.734 1.472 1 98.56 13 PRO B C 1
ATOM 1428 O O . PRO B 1 13 ? 8.781 -21.812 0.675 1 98.56 13 PRO B O 1
ATOM 1431 N N . ASP B 1 14 ? 10.172 -23.328 1.565 1 98 14 ASP B N 1
ATOM 1432 C CA . ASP B 1 14 ? 11.406 -22.844 0.96 1 98 14 ASP B CA 1
ATOM 1433 C C . ASP B 1 14 ? 11.273 -22.75 -0.558 1 98 14 ASP B C 1
ATOM 1435 O O . ASP B 1 14 ? 11.805 -21.828 -1.176 1 98 14 ASP B O 1
ATOM 1439 N N . CYS B 1 15 ? 10.586 -23.641 -1.157 1 97.88 15 CYS B N 1
ATOM 1440 C CA . CYS B 1 15 ? 10.516 -23.703 -2.613 1 97.88 15 CYS B CA 1
ATOM 1441 C C . CYS B 1 15 ? 9.758 -22.5 -3.168 1 97.88 15 CYS B C 1
ATOM 1443 O O . CYS B 1 15 ? 9.836 -22.203 -4.363 1 97.88 15 CYS B O 1
ATOM 1445 N N . TYR B 1 16 ? 9.023 -21.75 -2.297 1 98.5 16 TYR B N 1
ATOM 1446 C CA . TYR B 1 16 ? 8.273 -20.578 -2.74 1 98.5 16 TYR B CA 1
ATOM 1447 C C . TYR B 1 16 ? 8.977 -19.281 -2.332 1 98.5 16 TYR B C 1
ATOM 1449 O O . TYR B 1 16 ? 8.469 -18.188 -2.572 1 98.5 16 TYR B O 1
ATOM 1457 N N . GLY B 1 17 ? 10.172 -19.391 -1.645 1 98.19 17 GLY B N 1
ATOM 1458 C CA . GLY B 1 17 ? 10.852 -18.234 -1.097 1 98.19 17 GLY B CA 1
ATOM 1459 C C . GLY B 1 17 ? 12.359 -18.312 -1.229 1 98.19 17 GLY B C 1
ATOM 1460 O O . GLY B 1 17 ? 12.875 -19.016 -2.094 1 98.19 17 GLY B O 1
ATOM 1461 N N . LYS B 1 18 ? 13.062 -17.625 -0.41 1 97.75 18 LYS B N 1
ATOM 1462 C CA . LYS B 1 18 ? 14.484 -17.281 -0.459 1 97.75 18 LYS B CA 1
ATOM 1463 C C . LYS B 1 18 ? 15.336 -18.531 -0.688 1 97.75 18 LYS B C 1
ATOM 1465 O O . LYS B 1 18 ? 16.359 -18.469 -1.386 1 97.75 18 LYS B O 1
ATOM 1470 N N . PHE B 1 19 ? 14.875 -19.594 -0.207 1 98.12 19 PHE B N 1
ATOM 1471 C CA . PHE B 1 19 ? 15.734 -20.781 -0.201 1 98.12 19 PHE B CA 1
ATOM 1472 C C . PHE B 1 19 ? 15.281 -21.781 -1.248 1 98.12 19 PHE B C 1
ATOM 1474 O O . PHE B 1 19 ? 15.555 -22.984 -1.127 1 98.12 19 PHE B O 1
ATOM 1481 N N . ALA B 1 20 ? 14.539 -21.344 -2.178 1 98.19 20 ALA B N 1
ATOM 1482 C CA . ALA B 1 20 ? 14.188 -22.188 -3.324 1 98.19 20 ALA B CA 1
ATOM 1483 C C . ALA B 1 20 ? 15.438 -22.641 -4.066 1 98.19 20 ALA B C 1
ATOM 1485 O O . ALA B 1 20 ? 16.469 -21.969 -4.047 1 98.19 20 ALA B O 1
ATOM 1486 N N . ASN B 1 21 ? 15.312 -23.719 -4.723 1 97.62 21 ASN B N 1
ATOM 1487 C CA . ASN B 1 21 ? 16.391 -24.203 -5.586 1 97.62 21 ASN B CA 1
ATOM 1488 C C . ASN B 1 21 ? 16.609 -23.281 -6.781 1 97.62 21 ASN B C 1
ATOM 1490 O O . ASN B 1 21 ? 15.688 -22.578 -7.199 1 97.62 21 ASN B O 1
ATOM 1494 N N . ALA B 1 22 ? 17.781 -23.344 -7.324 1 96.25 22 ALA B N 1
ATOM 1495 C CA . ALA B 1 22 ? 18.156 -22.453 -8.414 1 96.25 22 ALA B CA 1
ATOM 1496 C C . ALA B 1 22 ? 17.219 -22.609 -9.609 1 96.25 22 ALA B C 1
ATOM 1498 O O . ALA B 1 22 ? 16.938 -21.625 -10.305 1 96.25 22 ALA B O 1
ATOM 1499 N N . ASP B 1 23 ? 16.797 -23.828 -9.812 1 94.75 23 ASP B N 1
ATOM 1500 C CA . ASP B 1 23 ? 15.953 -24.078 -10.984 1 94.75 23 ASP B CA 1
ATOM 1501 C C . ASP B 1 23 ? 14.539 -23.547 -10.773 1 94.75 23 ASP B C 1
ATOM 1503 O O . ASP B 1 23 ? 13.719 -23.578 -11.695 1 94.75 23 ASP B O 1
ATOM 1507 N N . GLN B 1 24 ? 14.266 -23.047 -9.562 1 95.06 24 GLN B N 1
ATOM 1508 C CA . GLN B 1 24 ? 12.969 -22.469 -9.242 1 95.06 24 GLN B CA 1
ATOM 1509 C C . GLN B 1 24 ? 13.078 -20.953 -9.078 1 95.06 24 GLN B C 1
ATOM 1511 O O . GLN B 1 24 ? 12.234 -20.328 -8.422 1 95.06 24 GLN B O 1
ATOM 1516 N N . LYS B 1 25 ? 14.156 -20.438 -9.57 1 97 25 LYS B N 1
ATOM 1517 C CA . LYS B 1 25 ? 14.391 -19 -9.516 1 97 25 LYS B CA 1
ATOM 1518 C C . LYS B 1 25 ? 14.516 -18.406 -10.914 1 97 25 LYS B C 1
ATOM 1520 O O . LYS B 1 25 ? 14.906 -19.109 -11.859 1 97 25 LYS B O 1
ATOM 1525 N N . ILE B 1 26 ? 14.039 -17.281 -11.078 1 96.25 26 ILE B N 1
ATOM 1526 C CA . ILE B 1 26 ? 14.25 -16.453 -12.266 1 96.25 26 ILE B CA 1
ATOM 1527 C C . ILE B 1 26 ? 15.133 -15.266 -11.914 1 96.25 26 ILE B C 1
ATOM 1529 O O . ILE B 1 26 ? 14.773 -14.438 -11.078 1 96.25 26 ILE B O 1
ATOM 1533 N N . GLU B 1 27 ? 16.359 -15.148 -12.547 1 95.19 27 GLU B N 1
ATOM 1534 C CA . GLU B 1 27 ? 17.312 -14.086 -12.266 1 95.19 27 GLU B CA 1
ATOM 1535 C C . GLU B 1 27 ? 17.625 -14.008 -10.773 1 95.19 27 GLU B C 1
ATOM 1537 O O . GLU B 1 27 ? 17.641 -12.914 -10.195 1 95.19 27 GLU B O 1
ATOM 1542 N N . GLY B 1 28 ? 17.688 -15.117 -10.172 1 95.12 28 GLY B N 1
ATOM 1543 C CA . GLY B 1 28 ? 18.125 -15.219 -8.781 1 95.12 28 GLY B CA 1
ATOM 1544 C C . GLY B 1 28 ? 16.984 -15.016 -7.793 1 95.12 28 GLY B C 1
ATOM 1545 O O . GLY B 1 28 ? 17.188 -15.117 -6.582 1 95.12 28 GLY B O 1
ATOM 1546 N N . LYS B 1 29 ? 15.773 -14.758 -8.281 1 97.56 29 LYS B N 1
ATOM 1547 C CA . LYS B 1 29 ? 14.625 -14.547 -7.406 1 97.56 29 LYS B CA 1
ATOM 1548 C C . LYS B 1 29 ? 13.664 -15.727 -7.457 1 97.56 29 LYS B C 1
ATOM 1550 O O . LYS B 1 29 ? 13.367 -16.25 -8.531 1 97.56 29 LYS B O 1
ATOM 1555 N N . PRO B 1 30 ? 13.195 -16.188 -6.238 1 97.94 30 PRO B N 1
ATOM 1556 C CA . PRO B 1 30 ? 12.203 -17.266 -6.266 1 97.94 30 PRO B CA 1
ATOM 1557 C C . PRO B 1 30 ? 11 -16.938 -7.148 1 97.94 30 PRO B C 1
ATOM 1559 O O . PRO B 1 30 ? 10.5 -15.812 -7.117 1 97.94 30 PRO B O 1
ATOM 1562 N N . SER B 1 31 ? 10.555 -17.922 -7.898 1 97.38 31 SER B N 1
ATOM 1563 C CA . SER B 1 31 ? 9.562 -17.594 -8.922 1 97.38 31 SER B CA 1
ATOM 1564 C C . SER B 1 31 ? 8.406 -18.594 -8.898 1 97.38 31 SER B C 1
ATOM 1566 O O . SER B 1 31 ? 7.453 -18.469 -9.672 1 97.38 31 SER B O 1
ATOM 1568 N N . ARG B 1 32 ? 8.477 -19.562 -8.039 1 97.25 32 ARG B N 1
ATOM 1569 C CA . ARG B 1 32 ? 7.398 -20.531 -7.914 1 97.25 32 ARG B CA 1
ATOM 1570 C C . ARG B 1 32 ? 6.316 -20.031 -6.961 1 97.25 32 ARG B C 1
ATOM 1572 O O . ARG B 1 32 ? 6.535 -19.953 -5.75 1 97.25 32 ARG B O 1
ATOM 1579 N N . SER B 1 33 ? 5.176 -19.75 -7.531 1 98.12 33 SER B N 1
ATOM 1580 C CA . SER B 1 33 ? 4.082 -19.281 -6.684 1 98.12 33 SER B CA 1
ATOM 1581 C C . SER B 1 33 ? 3.52 -20.422 -5.836 1 98.12 33 SER B C 1
ATOM 1583 O O . SER B 1 33 ? 3.488 -21.562 -6.273 1 98.12 33 SER B O 1
ATOM 1585 N N . PHE B 1 34 ? 3.088 -20.125 -4.637 1 98.56 34 PHE B N 1
ATOM 1586 C CA . PHE B 1 34 ? 2.459 -21.109 -3.758 1 98.56 34 PHE B CA 1
ATOM 1587 C C . PHE B 1 34 ? 1.009 -21.344 -4.16 1 98.56 34 PHE B C 1
ATOM 1589 O O . PHE B 1 34 ? 0.405 -20.516 -4.844 1 98.56 34 PHE B O 1
ATOM 1596 N N . PRO B 1 35 ? 0.531 -22.516 -3.836 1 98.31 35 PRO B N 1
ATOM 1597 C CA . PRO B 1 35 ? -0.904 -22.719 -4.047 1 98.31 35 PRO B CA 1
ATOM 1598 C C . PRO B 1 35 ? -1.762 -21.938 -3.059 1 98.31 35 PRO B C 1
ATOM 1600 O O . PRO B 1 35 ? -1.286 -21.562 -1.983 1 98.31 35 PRO B O 1
ATOM 1603 N N . ILE B 1 36 ? -2.922 -21.609 -3.453 1 98.56 36 ILE B N 1
ATOM 1604 C CA . ILE B 1 36 ? -3.889 -20.938 -2.586 1 98.56 36 ILE B CA 1
ATOM 1605 C C . ILE B 1 36 ? -5.164 -21.781 -2.5 1 98.56 36 ILE B C 1
ATOM 1607 O O . ILE B 1 36 ? -5.773 -22.094 -3.523 1 98.56 36 ILE B O 1
ATOM 1611 N N . PHE B 1 37 ? -5.527 -22.109 -1.307 1 98.75 37 PHE B N 1
ATOM 1612 C CA . PHE B 1 37 ? -6.754 -22.859 -1.062 1 98.75 37 PHE B CA 1
ATOM 1613 C C . PHE B 1 37 ? -7.879 -21.938 -0.621 1 98.75 37 PHE B C 1
ATOM 1615 O O . PHE B 1 37 ? -7.695 -21.109 0.282 1 98.75 37 PHE B O 1
ATOM 1622 N N . ILE B 1 38 ? -8.969 -22.094 -1.286 1 98.31 38 ILE B N 1
ATOM 1623 C CA . ILE B 1 38 ? -10.102 -21.203 -1.066 1 98.31 38 ILE B CA 1
ATOM 1624 C C . ILE B 1 38 ? -11.305 -22.016 -0.574 1 98.31 38 ILE B C 1
ATOM 1626 O O . ILE B 1 38 ? -11.648 -23.031 -1.156 1 98.31 38 ILE B O 1
ATOM 1630 N N . THR B 1 39 ? -11.906 -21.531 0.497 1 98.06 39 THR B N 1
ATOM 1631 C CA . THR B 1 39 ? -13.141 -22.141 0.977 1 98.06 39 THR B CA 1
ATOM 1632 C C . THR B 1 39 ? -14.195 -21.062 1.24 1 98.06 39 THR B C 1
ATOM 1634 O O . THR B 1 39 ? -13.867 -19.891 1.425 1 98.06 39 THR B O 1
ATOM 1637 N N . ASP B 1 4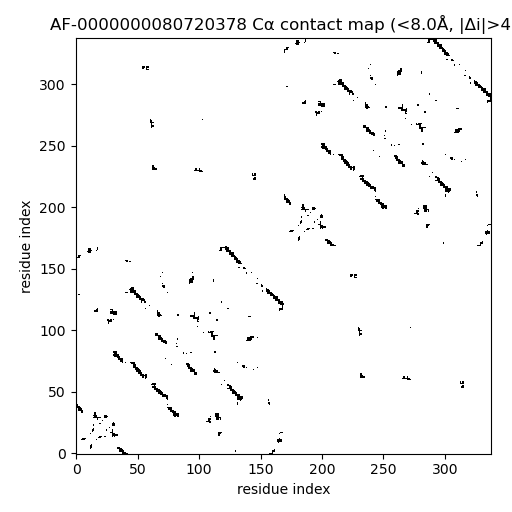0 ? -15.5 -21.422 1.113 1 98.19 40 ASP B N 1
ATOM 1638 C CA . ASP B 1 40 ? -16.656 -20.594 1.436 1 98.19 40 ASP B CA 1
ATOM 1639 C C . ASP B 1 40 ? -16.688 -19.344 0.549 1 98.19 40 ASP B C 1
ATOM 1641 O O . ASP B 1 40 ? -17.016 -18.25 1.015 1 98.19 40 ASP B O 1
ATOM 1645 N N . ALA B 1 41 ? -16.25 -19.531 -0.674 1 97.94 41 ALA B N 1
ATOM 1646 C CA . ALA B 1 41 ? -16.391 -18.422 -1.621 1 97.94 41 ALA B CA 1
ATOM 1647 C C . ALA B 1 41 ? -17.859 -18.109 -1.882 1 97.94 41 ALA B C 1
ATOM 1649 O O . ALA B 1 41 ? -18.672 -19.016 -1.997 1 97.94 41 ALA B O 1
ATOM 1650 N N . PRO B 1 42 ? -18.109 -16.844 -1.983 1 98.31 42 PRO B N 1
ATOM 1651 C CA . PRO B 1 42 ? -19.5 -16.5 -2.256 1 98.31 42 PRO B CA 1
ATOM 1652 C C . PRO B 1 42 ? -20 -17.062 -3.584 1 98.31 42 PRO B C 1
ATOM 1654 O O . PRO B 1 42 ? -19.25 -17.094 -4.566 1 98.31 42 PRO B O 1
ATOM 1657 N N . ASN B 1 43 ? -21.281 -17.406 -3.621 1 96.88 43 ASN B N 1
ATOM 1658 C CA . ASN B 1 43 ? -21.875 -18.016 -4.805 1 96.88 43 ASN B CA 1
ATOM 1659 C C . ASN B 1 43 ? -21.891 -17.062 -5.988 1 96.88 43 ASN B C 1
ATOM 1661 O O . ASN B 1 43 ? -21.797 -17.484 -7.141 1 96.88 43 ASN B O 1
ATOM 1665 N N . LYS B 1 44 ? -22.016 -15.82 -5.695 1 97.81 44 LYS B N 1
ATOM 1666 C CA . LYS B 1 44 ? -22.141 -14.812 -6.746 1 97.81 44 LYS B CA 1
ATOM 1667 C C . LYS B 1 44 ? -20.781 -14.445 -7.324 1 97.81 44 LYS B C 1
ATOM 1669 O O . LYS B 1 44 ? -20.688 -13.727 -8.32 1 97.81 44 LYS B O 1
ATOM 1674 N N . ALA B 1 45 ? -19.703 -14.922 -6.719 1 98.69 45 ALA B N 1
ATOM 1675 C CA . ALA B 1 45 ? -18.375 -14.586 -7.219 1 98.69 45 ALA B CA 1
ATOM 1676 C C . ALA B 1 45 ? -18.141 -15.18 -8.602 1 98.69 45 ALA B C 1
ATOM 1678 O O . ALA B 1 45 ? -18.422 -16.359 -8.836 1 98.69 45 ALA B O 1
ATOM 1679 N N . LYS B 1 46 ? -17.594 -14.391 -9.492 1 98.69 46 LYS B N 1
ATOM 1680 C CA . LYS B 1 46 ? -17.266 -14.828 -10.852 1 98.69 46 LYS B CA 1
ATOM 1681 C C . LYS B 1 46 ? -15.773 -15.07 -11.008 1 98.69 46 LYS B C 1
ATOM 1683 O O . LYS B 1 46 ? -15.359 -15.961 -11.75 1 98.69 46 LYS B O 1
ATOM 1688 N N . THR B 1 47 ? -15 -14.25 -10.422 1 98.81 47 THR B N 1
ATOM 1689 C CA . THR B 1 47 ? -13.555 -14.414 -10.477 1 98.81 47 THR B CA 1
ATOM 1690 C C . THR B 1 47 ? -12.922 -14.109 -9.125 1 98.81 47 THR B C 1
ATOM 1692 O O . THR B 1 47 ? -13.578 -13.547 -8.242 1 98.81 47 THR B O 1
ATOM 1695 N N . LEU B 1 48 ? -11.688 -14.5 -8.938 1 98.69 48 LEU B N 1
ATOM 1696 C CA . LEU B 1 48 ? -10.844 -14.109 -7.816 1 98.69 48 LEU B CA 1
ATOM 1697 C C . LEU B 1 48 ? -9.719 -13.195 -8.273 1 98.69 48 LEU B C 1
ATOM 1699 O O . LEU B 1 48 ? -9.281 -13.266 -9.422 1 98.69 48 LEU B O 1
ATOM 1703 N N . ALA B 1 49 ? -9.273 -12.367 -7.465 1 98.94 49 ALA B N 1
ATOM 1704 C CA . ALA B 1 49 ? -8.039 -11.594 -7.602 1 98.94 49 ALA B CA 1
ATOM 1705 C C . ALA B 1 49 ? -7.18 -11.711 -6.344 1 98.94 49 ALA B C 1
ATOM 1707 O O . ALA B 1 49 ? -7.703 -11.875 -5.238 1 98.94 49 ALA B O 1
ATOM 1708 N N . VAL B 1 50 ? -5.926 -11.617 -6.551 1 98.88 50 VAL B N 1
ATOM 1709 C CA . VAL B 1 50 ? -5.008 -11.812 -5.434 1 98.88 50 VAL B CA 1
ATOM 1710 C C . VAL B 1 50 ? -3.99 -10.672 -5.398 1 98.88 50 VAL B C 1
ATOM 1712 O O . VAL B 1 50 ? -3.508 -10.227 -6.445 1 98.88 50 VAL B O 1
ATOM 1715 N N . TYR B 1 51 ? -3.715 -10.18 -4.254 1 98.94 51 TYR B N 1
ATOM 1716 C CA . TYR B 1 51 ? -2.686 -9.18 -3.965 1 98.94 51 TYR B CA 1
ATOM 1717 C C . TYR B 1 51 ? -1.761 -9.664 -2.852 1 98.94 51 TYR B C 1
ATOM 1719 O O . TYR B 1 51 ? -2.186 -9.812 -1.705 1 98.94 51 TYR B O 1
ATOM 1727 N N . PHE B 1 52 ? -0.51 -10.047 -3.199 1 98.94 52 PHE B N 1
ATOM 1728 C CA . PHE B 1 52 ? 0.524 -10.508 -2.279 1 98.94 52 PHE B CA 1
ATOM 1729 C C . PHE B 1 52 ? 1.586 -9.43 -2.076 1 98.94 52 PHE B C 1
ATOM 1731 O O . PHE B 1 52 ? 2.254 -9.023 -3.029 1 98.94 52 PHE B O 1
ATOM 1738 N N . ARG B 1 53 ? 1.722 -8.93 -0.807 1 98.94 53 ARG B N 1
ATOM 1739 C CA . ARG B 1 53 ? 2.58 -7.773 -0.564 1 98.94 53 ARG B CA 1
ATOM 1740 C C . ARG B 1 53 ? 3.377 -7.945 0.724 1 98.94 53 ARG B C 1
ATOM 1742 O O . ARG B 1 53 ? 3.066 -8.812 1.542 1 98.94 53 ARG B O 1
ATOM 1749 N N . ASP B 1 54 ? 4.418 -7.172 0.833 1 98.88 54 ASP B N 1
ATOM 1750 C CA . ASP B 1 54 ? 5.309 -7.176 1.988 1 98.88 54 ASP B CA 1
ATOM 1751 C C . ASP B 1 54 ? 5.305 -5.824 2.695 1 98.88 54 ASP B C 1
ATOM 1753 O O . ASP B 1 54 ? 6.043 -4.914 2.312 1 98.88 54 ASP B O 1
ATOM 1757 N N . LEU B 1 55 ? 4.574 -5.703 3.797 1 98.62 55 LEU B N 1
ATOM 1758 C CA . LEU B 1 55 ? 4.555 -4.477 4.586 1 98.62 55 LEU B CA 1
ATOM 1759 C C . LEU B 1 55 ? 5.836 -4.328 5.395 1 98.62 55 LEU B C 1
ATOM 1761 O O . LEU B 1 55 ? 6.246 -3.209 5.719 1 98.62 55 LEU B O 1
ATOM 1765 N N . ASP B 1 56 ? 6.488 -5.406 5.676 1 98.81 56 ASP B N 1
ATOM 1766 C CA . ASP B 1 56 ? 7.703 -5.379 6.48 1 98.81 56 ASP B CA 1
ATOM 1767 C C . ASP B 1 56 ? 8.898 -4.902 5.66 1 98.81 56 ASP B C 1
ATOM 1769 O O . ASP B 1 56 ? 10 -4.742 6.191 1 98.81 56 ASP B O 1
ATOM 1773 N N . SER B 1 57 ? 8.656 -4.645 4.387 1 98.81 57 SER B N 1
ATOM 1774 C CA . SER B 1 57 ? 9.711 -4.035 3.576 1 98.81 57 SER B CA 1
ATOM 1775 C C . SER B 1 57 ? 9.812 -2.535 3.844 1 98.81 57 SER B C 1
ATOM 1777 O O . SER B 1 57 ? 10.82 -1.908 3.51 1 98.81 57 SER B O 1
ATOM 1779 N N . VAL B 1 58 ? 8.805 -1.93 4.414 1 98.81 58 VAL B N 1
ATOM 1780 C CA . VAL B 1 58 ? 8.711 -0.48 4.551 1 98.81 58 VAL B CA 1
ATOM 1781 C C . VAL B 1 58 ? 9.859 0.032 5.414 1 98.81 58 VAL B C 1
ATOM 1783 O O . VAL B 1 58 ? 10.586 0.941 5.008 1 98.81 58 VAL B O 1
ATOM 1786 N N . PRO B 1 59 ? 10.117 -0.568 6.566 1 98.62 59 PRO B N 1
ATOM 1787 C CA . PRO B 1 59 ? 11.266 -0.078 7.336 1 98.62 59 PRO B CA 1
ATOM 1788 C C . PRO B 1 59 ? 12.594 -0.35 6.645 1 98.62 59 PRO B C 1
ATOM 1790 O O . PRO B 1 59 ? 13.617 0.223 7.023 1 98.62 59 PRO B O 1
ATOM 1793 N N . VAL B 1 60 ? 12.594 -1.29 5.695 1 98.5 60 VAL B N 1
ATOM 1794 C CA . VAL B 1 60 ? 13.828 -1.682 5.023 1 98.5 60 VAL B CA 1
ATOM 1795 C C . VAL B 1 60 ? 14.133 -0.704 3.891 1 98.5 60 VAL B C 1
ATOM 1797 O O . VAL B 1 60 ? 15.281 -0.287 3.715 1 98.5 60 VAL B O 1
ATOM 1800 N N . CYS B 1 61 ? 13.086 -0.27 3.164 1 98.12 61 CYS B N 1
ATOM 1801 C CA . CYS B 1 61 ? 13.438 0.47 1.957 1 98.12 61 CYS B CA 1
ATOM 1802 C C . CYS B 1 61 ? 12.5 1.651 1.75 1 98.12 61 CYS B C 1
ATOM 1804 O O . CYS B 1 61 ? 12.586 2.35 0.738 1 98.12 61 CYS B O 1
ATOM 1806 N N . GLY B 1 62 ? 11.469 1.854 2.596 1 98.31 62 GLY B N 1
ATOM 1807 C CA . GLY B 1 62 ? 10.586 3.008 2.537 1 98.31 62 GLY B CA 1
ATOM 1808 C C . GLY B 1 62 ? 9.297 2.738 1.777 1 98.31 62 GLY B C 1
ATOM 1809 O O . GLY B 1 62 ? 8.43 3.605 1.696 1 98.31 62 GLY B O 1
ATOM 1810 N N . PHE B 1 63 ? 9.148 1.477 1.245 1 98.75 63 PHE B N 1
ATOM 1811 C CA . PHE B 1 63 ? 7.996 1.157 0.41 1 98.75 63 PHE B CA 1
ATOM 1812 C C . PHE B 1 63 ? 7.473 -0.24 0.721 1 98.75 63 PHE B C 1
ATOM 1814 O O . PHE B 1 63 ? 8.242 -1.13 1.089 1 98.75 63 PHE B O 1
ATOM 1821 N N . THR B 1 64 ? 6.141 -0.356 0.566 1 98.81 64 THR B N 1
ATOM 1822 C CA . THR B 1 64 ? 5.551 -1.688 0.498 1 98.81 64 THR B CA 1
ATOM 1823 C C . THR B 1 64 ? 5.922 -2.379 -0.811 1 98.81 64 THR B C 1
ATOM 1825 O O . THR B 1 64 ? 5.707 -1.828 -1.893 1 98.81 64 THR B O 1
ATOM 1828 N N . TRP B 1 65 ? 6.457 -3.574 -0.722 1 98.88 65 TRP B N 1
ATOM 1829 C CA . TRP B 1 65 ? 6.828 -4.328 -1.913 1 98.88 65 TRP B CA 1
ATOM 1830 C C . TRP B 1 65 ? 5.648 -5.141 -2.436 1 98.88 65 TRP B C 1
ATOM 1832 O O . TRP B 1 65 ? 5 -5.863 -1.676 1 98.88 65 TRP B O 1
ATOM 1842 N N . ILE B 1 66 ? 5.332 -4.926 -3.701 1 98.94 66 ILE B N 1
ATOM 1843 C CA . ILE B 1 66 ? 4.34 -5.734 -4.398 1 98.94 66 ILE B CA 1
ATOM 1844 C C . ILE B 1 66 ? 4.992 -7.02 -4.91 1 98.94 66 ILE B C 1
ATOM 1846 O O . ILE B 1 66 ? 5.91 -6.973 -5.73 1 98.94 66 ILE B O 1
ATOM 1850 N N . HIS B 1 67 ? 4.531 -8.164 -4.48 1 98.94 67 HIS B N 1
ATOM 1851 C CA . HIS B 1 67 ? 5.137 -9.438 -4.852 1 98.94 67 HIS B CA 1
ATOM 1852 C C . HIS B 1 67 ? 4.324 -10.133 -5.938 1 98.94 67 HIS B C 1
ATOM 1854 O O . HIS B 1 67 ? 4.879 -10.859 -6.762 1 98.94 67 HIS B O 1
ATOM 1860 N N . TRP B 1 68 ? 2.98 -9.906 -5.852 1 98.94 68 TRP B N 1
ATOM 1861 C CA . TRP B 1 68 ? 2.162 -10.609 -6.832 1 98.94 68 TRP B CA 1
ATOM 1862 C C . TRP B 1 68 ? 0.797 -9.945 -6.98 1 98.94 68 TRP B C 1
ATOM 1864 O O . TRP B 1 68 ? 0.15 -9.617 -5.988 1 98.94 68 TRP B O 1
ATOM 1874 N N . LEU B 1 69 ? 0.423 -9.672 -8.172 1 98.94 69 LEU B N 1
ATOM 1875 C CA . LEU B 1 69 ? -0.936 -9.32 -8.562 1 98.94 69 LEU B CA 1
ATOM 1876 C C . LEU B 1 69 ? -1.477 -10.305 -9.594 1 98.94 69 LEU B C 1
ATOM 1878 O O . LEU B 1 69 ? -0.89 -10.477 -10.664 1 98.94 69 LEU B O 1
ATOM 1882 N N . ALA B 1 70 ? -2.523 -10.93 -9.305 1 98.88 70 ALA B N 1
ATOM 1883 C CA . ALA B 1 70 ? -3.215 -11.805 -10.25 1 98.88 70 ALA B CA 1
ATOM 1884 C C . ALA B 1 70 ? -4.711 -11.508 -10.273 1 98.88 70 ALA B C 1
ATOM 1886 O O . ALA B 1 70 ? -5.324 -11.273 -9.234 1 98.88 70 ALA B O 1
ATOM 1887 N N . ALA B 1 71 ? -5.289 -11.5 -11.398 1 98.81 71 ALA B N 1
ATOM 1888 C CA . ALA B 1 71 ? -6.707 -11.203 -11.578 1 98.81 71 ALA B CA 1
ATOM 1889 C C . ALA B 1 71 ? -7.359 -12.211 -12.523 1 98.81 71 ALA B C 1
ATOM 1891 O O . ALA B 1 71 ? -6.68 -12.836 -13.344 1 98.81 71 ALA B O 1
ATOM 1892 N N . ASN B 1 72 ? -8.672 -12.336 -12.359 1 98.69 72 ASN B N 1
ATOM 1893 C CA . ASN B 1 72 ? -9.5 -13.18 -13.211 1 98.69 72 ASN B CA 1
ATOM 1894 C C . ASN B 1 72 ? -9.156 -14.656 -13.031 1 98.69 72 ASN B C 1
ATOM 1896 O O . ASN B 1 72 ? -9.195 -15.43 -13.992 1 98.69 72 ASN B O 1
ATOM 1900 N N . LEU B 1 73 ? -8.781 -14.992 -11.844 1 98.44 73 LEU B N 1
ATOM 1901 C CA . LEU B 1 73 ? -8.602 -16.391 -11.469 1 98.44 73 LEU B CA 1
ATOM 1902 C C . LEU B 1 73 ? -9.953 -17.078 -11.297 1 98.44 73 LEU B C 1
ATOM 1904 O O . LEU B 1 73 ? -10.93 -16.453 -10.891 1 98.44 73 LEU B O 1
ATOM 1908 N N . PRO B 1 74 ? -10.016 -18.344 -11.578 1 97.12 74 PRO B N 1
ATOM 1909 C CA . PRO B 1 74 ? -11.258 -19.062 -11.289 1 97.12 74 PRO B CA 1
ATOM 1910 C C . PRO B 1 74 ? -11.57 -19.125 -9.797 1 97.12 74 PRO B C 1
ATOM 1912 O O . PRO B 1 74 ? -10.656 -19.078 -8.969 1 97.12 74 PRO B O 1
ATOM 1915 N N . VAL B 1 75 ? -12.852 -19.25 -9.5 1 97.56 75 VAL B N 1
ATOM 1916 C CA . VAL B 1 75 ? -13.289 -19.297 -8.109 1 97.56 75 VAL B CA 1
ATOM 1917 C C . VAL B 1 75 ? -13.117 -20.703 -7.555 1 97.56 75 VAL B C 1
ATOM 1919 O O . VAL B 1 75 ? -14.102 -21.391 -7.254 1 97.56 75 VAL B O 1
ATOM 1922 N N . ARG B 1 76 ? -11.938 -21.109 -7.434 1 96.38 76 ARG B N 1
ATOM 1923 C CA . ARG B 1 76 ? -11.508 -22.391 -6.898 1 96.38 76 ARG B CA 1
ATOM 1924 C C . ARG B 1 76 ? -10.062 -22.328 -6.43 1 96.38 76 ARG B C 1
ATOM 1926 O O . ARG B 1 76 ? -9.438 -21.266 -6.449 1 96.38 76 ARG B O 1
ATOM 1933 N N . ASP B 1 77 ? -9.586 -23.469 -5.977 1 97.69 77 ASP B N 1
ATOM 1934 C CA . ASP B 1 77 ? -8.195 -23.547 -5.535 1 97.69 77 ASP B CA 1
ATOM 1935 C C . ASP B 1 77 ? -7.242 -23.172 -6.668 1 97.69 77 ASP B C 1
ATOM 1937 O O . ASP B 1 77 ? -7.438 -23.578 -7.812 1 97.69 77 ASP B O 1
ATOM 1941 N N . VAL B 1 78 ? -6.234 -22.375 -6.316 1 97.12 78 VAL B N 1
ATOM 1942 C CA . VAL B 1 78 ? -5.18 -21.984 -7.246 1 97.12 78 VAL B CA 1
ATOM 1943 C C . VAL B 1 78 ? -3.979 -22.906 -7.082 1 97.12 78 VAL B C 1
ATOM 1945 O O . VAL B 1 78 ? -3.355 -22.938 -6.02 1 97.12 78 VAL B O 1
ATOM 1948 N N . PRO B 1 79 ? -3.611 -23.609 -8.117 1 96.44 79 PRO B N 1
ATOM 1949 C CA . PRO B 1 79 ? -2.473 -24.531 -7.992 1 96.44 79 PRO B CA 1
ATOM 1950 C C . PRO B 1 79 ? -1.14 -23.797 -7.855 1 96.44 79 PRO B C 1
ATOM 1952 O O . PRO B 1 79 ? -1.047 -22.609 -8.188 1 96.44 79 PRO B O 1
ATOM 1955 N N . ALA B 1 80 ? -0.155 -24.531 -7.332 1 96.62 80 ALA B N 1
ATOM 1956 C CA . ALA B 1 80 ? 1.194 -23.984 -7.258 1 96.62 80 ALA B CA 1
ATOM 1957 C C . ALA B 1 80 ? 1.76 -23.719 -8.648 1 96.62 80 ALA B C 1
ATOM 1959 O O . ALA B 1 80 ? 1.373 -24.375 -9.617 1 96.62 80 ALA B O 1
ATOM 1960 N N . ASN B 1 81 ? 2.6 -22.703 -8.703 1 96.38 81 ASN B N 1
ATOM 1961 C CA . ASN B 1 81 ? 3.465 -22.422 -9.844 1 96.38 81 ASN B CA 1
ATOM 1962 C C . ASN B 1 81 ? 2.658 -22 -11.062 1 96.38 81 ASN B C 1
ATOM 1964 O O . ASN B 1 81 ? 3.066 -22.234 -12.203 1 96.38 81 ASN B O 1
ATOM 1968 N N . ILE B 1 82 ? 1.577 -21.406 -10.812 1 96.5 82 ILE B N 1
ATOM 1969 C CA . ILE B 1 82 ? 0.78 -20.953 -11.945 1 96.5 82 ILE B CA 1
ATOM 1970 C C . ILE B 1 82 ? 1.396 -19.688 -12.547 1 96.5 82 ILE B C 1
ATOM 1972 O O . ILE B 1 82 ? 1.162 -19.375 -13.719 1 96.5 82 ILE B O 1
ATOM 1976 N N . SER B 1 83 ? 2.203 -18.953 -11.836 1 96.94 83 SER B N 1
ATOM 1977 C CA . SER B 1 83 ? 2.631 -17.625 -12.234 1 96.94 83 SER B CA 1
ATOM 1978 C C . SER B 1 83 ? 3.605 -17.672 -13.406 1 96.94 83 SER B C 1
ATOM 1980 O O . SER B 1 83 ? 3.521 -16.875 -14.336 1 96.94 83 SER B O 1
ATOM 1982 N N . HIS B 1 84 ? 4.488 -18.594 -13.352 1 95.69 84 HIS B N 1
ATOM 1983 C CA . HIS B 1 84 ? 5.539 -18.594 -14.367 1 95.69 84 HIS B CA 1
ATOM 1984 C C . HIS B 1 84 ? 5.594 -19.938 -15.102 1 95.69 84 HIS B C 1
ATOM 1986 O O . HIS B 1 84 ? 6.531 -20.188 -15.859 1 95.69 84 HIS B O 1
ATOM 1992 N N . SER B 1 85 ? 4.637 -20.734 -14.844 1 90.31 85 SER B N 1
ATOM 1993 C CA . SER B 1 85 ? 4.586 -22 -15.547 1 90.31 85 SER B CA 1
ATOM 1994 C C . SER B 1 85 ? 4.102 -21.828 -16.984 1 90.31 85 SER B C 1
ATOM 1996 O O . SER B 1 85 ? 3.158 -21.078 -17.234 1 90.31 85 SER B O 1
ATOM 1998 N N . LYS B 1 86 ? 4.766 -22.438 -17.891 1 79.81 86 LYS B N 1
ATOM 1999 C CA . LYS B 1 86 ? 4.391 -22.406 -19.312 1 79.81 86 LYS B CA 1
ATOM 2000 C C . LYS B 1 86 ? 3.162 -23.281 -19.562 1 79.81 86 LYS B C 1
ATOM 2002 O O . LYS B 1 86 ? 2.488 -23.125 -20.578 1 79.81 86 LYS B O 1
ATOM 2007 N N . ASN B 1 87 ? 2.887 -24.078 -18.609 1 74.56 87 ASN B N 1
ATOM 2008 C CA . ASN B 1 87 ? 1.853 -25.078 -18.797 1 74.56 87 ASN B CA 1
ATOM 2009 C C . ASN B 1 87 ? 0.577 -24.734 -18.031 1 74.56 87 ASN B C 1
ATOM 2011 O O . ASN B 1 87 ? -0.282 -25.594 -17.828 1 74.56 87 ASN B O 1
ATOM 2015 N N . SER B 1 88 ? 0.547 -23.5 -17.594 1 69.75 88 SER B N 1
ATOM 2016 C CA . SER B 1 88 ? -0.671 -23.203 -16.844 1 69.75 88 SER B CA 1
ATOM 2017 C C . SER B 1 88 ? -1.88 -23.125 -17.766 1 69.75 88 SER B C 1
ATOM 2019 O O . SER B 1 88 ? -1.796 -22.547 -18.859 1 69.75 88 SER B O 1
ATOM 2021 N N . SER B 1 89 ? -2.869 -23.859 -17.359 1 78.69 89 SER B N 1
ATOM 2022 C CA . SER B 1 89 ? -4.102 -23.906 -18.141 1 78.69 89 SER B CA 1
ATOM 2023 C C . SER B 1 89 ? -5.098 -22.859 -17.656 1 78.69 89 SER B C 1
ATOM 2025 O O . SER B 1 89 ? -6.176 -22.703 -18.234 1 78.69 89 SER B O 1
ATOM 2027 N N . LEU B 1 90 ? -4.684 -22.156 -16.719 1 87.25 90 LEU B N 1
ATOM 2028 C CA . LEU B 1 90 ? -5.629 -21.172 -16.188 1 87.25 90 LEU B CA 1
ATOM 2029 C C . LEU B 1 90 ? -5.621 -19.906 -17.031 1 87.25 90 LEU B C 1
ATOM 2031 O O . LEU B 1 90 ? -4.57 -19.469 -17.5 1 87.25 90 LEU B O 1
ATOM 2035 N N . ASP B 1 91 ? -6.781 -19.453 -17.281 1 90.75 91 ASP B N 1
ATOM 2036 C CA . ASP B 1 91 ? -6.953 -18.172 -17.969 1 90.75 91 ASP B CA 1
ATOM 2037 C C . ASP B 1 91 ? -7.055 -17.016 -16.984 1 90.75 91 ASP B C 1
ATOM 2039 O O . ASP B 1 91 ? -8.141 -16.703 -16.484 1 90.75 91 ASP B O 1
ATOM 2043 N N . PHE B 1 92 ? -5.969 -16.406 -16.672 1 97.38 92 PHE B N 1
ATOM 2044 C CA . PHE B 1 92 ? -5.871 -15.273 -15.758 1 97.38 92 PHE B CA 1
ATOM 2045 C C . PHE B 1 92 ? -4.809 -14.289 -16.219 1 97.38 92 PHE B C 1
ATOM 2047 O O . PHE B 1 92 ? -4.094 -14.547 -17.188 1 97.38 92 PHE B O 1
ATOM 2054 N N . VAL B 1 93 ? -4.789 -13.125 -15.656 1 98 93 VAL B N 1
ATOM 2055 C CA . VAL B 1 93 ? -3.811 -12.109 -16.016 1 98 93 VAL B CA 1
ATOM 2056 C C . VAL B 1 93 ? -3.045 -11.656 -14.781 1 98 93 VAL B C 1
ATOM 2058 O O . VAL B 1 93 ? -3.568 -11.727 -13.664 1 98 93 VAL B O 1
ATOM 2061 N N . GLN B 1 94 ? -1.837 -11.234 -15.023 1 98.62 94 GLN B N 1
ATOM 2062 C CA . GLN B 1 94 ? -0.982 -10.836 -13.914 1 98.62 94 GLN B CA 1
ATOM 2063 C C . GLN B 1 94 ? -0.431 -9.43 -14.117 1 98.62 94 GLN B C 1
ATOM 2065 O O . GLN B 1 94 ? -0.284 -8.977 -15.258 1 98.62 94 GLN B O 1
ATOM 2070 N N . GLY B 1 95 ? -0.226 -8.781 -12.977 1 98.88 95 GLY B N 1
ATOM 2071 C CA . GLY B 1 95 ? 0.289 -7.426 -13.023 1 98.88 95 GLY B CA 1
ATOM 2072 C C . GLY B 1 95 ? 1.784 -7.344 -12.781 1 98.88 95 GLY B C 1
ATOM 2073 O O . GLY B 1 95 ? 2.422 -8.352 -12.469 1 98.88 95 GLY B O 1
ATOM 2074 N N . ASN B 1 96 ? 2.322 -6.137 -12.961 1 98.81 96 ASN B N 1
ATOM 2075 C CA . ASN B 1 96 ? 3.707 -5.844 -12.602 1 98.81 96 ASN B CA 1
ATOM 2076 C C . ASN B 1 96 ? 3.91 -5.875 -11.086 1 98.81 96 ASN B C 1
ATOM 2078 O O . ASN B 1 96 ? 3.051 -5.418 -10.336 1 98.81 96 ASN B O 1
ATOM 2082 N N . ASN B 1 97 ? 5.02 -6.465 -10.711 1 98.75 97 ASN B N 1
ATOM 2083 C CA . ASN B 1 97 ? 5.43 -6.348 -9.312 1 98.75 97 ASN B CA 1
ATOM 2084 C C . ASN B 1 97 ? 6.516 -5.289 -9.133 1 98.75 97 ASN B C 1
ATOM 2086 O O . ASN B 1 97 ? 6.875 -4.598 -10.094 1 98.75 97 ASN B O 1
ATOM 2090 N N . SER B 1 98 ? 7.016 -5.086 -7.957 1 98.56 98 SER B N 1
ATOM 2091 C CA . SER B 1 98 ? 7.879 -3.953 -7.633 1 98.56 98 SER B CA 1
ATOM 2092 C C . SER B 1 98 ? 9.273 -4.133 -8.219 1 98.56 98 SER B C 1
ATOM 2094 O O . SER B 1 98 ? 10.062 -3.186 -8.273 1 98.56 98 SER B O 1
ATOM 2096 N N . ASN B 1 99 ? 9.617 -5.344 -8.742 1 98.12 99 ASN B N 1
ATOM 2097 C CA . ASN B 1 99 ? 10.914 -5.551 -9.375 1 98.12 99 ASN B CA 1
ATOM 2098 C C . ASN B 1 99 ? 11.086 -4.652 -10.594 1 98.12 99 ASN B C 1
ATOM 2100 O O . ASN B 1 99 ? 12.211 -4.441 -11.062 1 98.12 99 ASN B O 1
ATOM 2104 N N . ILE B 1 100 ? 10.039 -4.105 -11.094 1 97.75 100 ILE B N 1
ATOM 2105 C CA . ILE B 1 100 ? 10.062 -3.303 -12.312 1 97.75 100 ILE B CA 1
ATOM 2106 C C . ILE B 1 100 ? 10.523 -1.882 -11.992 1 97.75 100 ILE B C 1
ATOM 2108 O O . ILE B 1 100 ? 10.734 -1.069 -12.891 1 97.75 100 ILE B O 1
ATOM 2112 N N . SER B 1 101 ? 10.664 -1.56 -10.789 1 98.25 101 SER B N 1
ATOM 2113 C CA . SER B 1 101 ? 10.922 -0.193 -10.344 1 98.25 101 SER B CA 1
ATOM 2114 C C . SER B 1 101 ? 12.18 0.37 -10.992 1 98.25 101 SER B C 1
ATOM 2116 O O . SER B 1 101 ? 13.195 -0.325 -11.102 1 98.25 101 SER B O 1
ATOM 2118 N N . LYS B 1 102 ? 12.156 1.633 -11.281 1 96.5 102 LYS B N 1
ATOM 2119 C CA . LYS B 1 102 ? 13.312 2.33 -11.852 1 96.5 102 LYS B CA 1
ATOM 2120 C C . LYS B 1 102 ? 14.422 2.486 -10.812 1 96.5 102 LYS B C 1
ATOM 2122 O O . LYS B 1 102 ? 15.547 2.846 -11.156 1 96.5 102 LYS B O 1
ATOM 2127 N N . PHE B 1 103 ? 14.094 2.262 -9.57 1 96.5 103 PHE B N 1
ATOM 2128 C CA . PHE B 1 103 ? 15.086 2.404 -8.508 1 96.5 103 PHE B CA 1
ATOM 2129 C C . PHE B 1 103 ? 16.016 1.2 -8.477 1 96.5 103 PHE B C 1
ATOM 2131 O O . PHE B 1 103 ? 17.047 1.224 -7.797 1 96.5 103 PHE B O 1
ATOM 2138 N N . LEU B 1 104 ? 15.578 0.165 -9.125 1 95.44 104 LEU B N 1
ATOM 2139 C CA . LEU B 1 104 ? 16.328 -1.082 -9.07 1 95.44 104 LEU B CA 1
ATOM 2140 C C . LEU B 1 104 ? 17.172 -1.264 -10.328 1 95.44 104 LEU B C 1
ATOM 2142 O O . LEU B 1 104 ? 16.922 -0.62 -11.352 1 95.44 104 LEU B O 1
ATOM 2146 N N . GLY B 1 105 ? 18.234 -1.977 -10.211 1 88.31 105 GLY B N 1
ATOM 2147 C CA . GLY B 1 105 ? 19.047 -2.305 -11.367 1 88.31 105 GLY B CA 1
ATOM 2148 C C . GLY B 1 105 ? 18.375 -3.275 -12.32 1 88.31 105 GLY B C 1
ATOM 2149 O O . GLY B 1 105 ? 17.266 -3.746 -12.055 1 88.31 105 GLY B O 1
ATOM 2150 N N . GLU B 1 106 ? 19.047 -3.502 -13.367 1 86.38 106 GLU B N 1
ATOM 2151 C CA . GLU B 1 106 ? 18.562 -4.48 -14.336 1 86.38 106 GLU B CA 1
ATOM 2152 C C . GLU B 1 106 ? 18.609 -5.895 -13.766 1 86.38 106 GLU B C 1
ATOM 2154 O O . GLU B 1 106 ? 19.391 -6.172 -12.852 1 86.38 106 GLU B O 1
ATOM 2159 N N . ASN B 1 107 ? 17.766 -6.82 -14.18 1 86.5 107 ASN B N 1
ATOM 2160 C CA . ASN B 1 107 ? 17.766 -8.234 -13.812 1 86.5 107 ASN B CA 1
ATOM 2161 C C . ASN B 1 107 ? 17.469 -8.422 -12.328 1 86.5 107 ASN B C 1
ATOM 2163 O O . ASN B 1 107 ? 18.172 -9.156 -11.641 1 86.5 107 ASN B O 1
ATOM 2167 N N . SER B 1 108 ? 16.562 -7.66 -11.859 1 89.81 108 SER B N 1
ATOM 2168 C CA . SER B 1 108 ? 16.172 -7.707 -10.453 1 89.81 108 SER B CA 1
ATOM 2169 C C . SER B 1 108 ? 15.117 -8.781 -10.195 1 89.81 108 SER B C 1
ATOM 2171 O O . SER B 1 108 ? 14.531 -8.836 -9.117 1 89.81 108 SER B O 1
ATOM 2173 N N . GLY B 1 109 ? 14.93 -9.688 -11.211 1 94.25 109 GLY B N 1
ATOM 2174 C CA . GLY B 1 109 ? 13.898 -10.711 -11.094 1 94.25 109 GLY B CA 1
ATOM 2175 C C . GLY B 1 109 ? 12.766 -10.531 -12.086 1 94.25 109 GLY B C 1
ATOM 2176 O O . GLY B 1 109 ? 12.781 -9.602 -12.898 1 94.25 109 GLY B O 1
ATOM 2177 N N . PRO B 1 110 ? 11.859 -11.453 -12.008 1 96.81 110 PRO B N 1
ATOM 2178 C CA . PRO B 1 110 ? 10.688 -11.25 -12.867 1 96.81 110 PRO B CA 1
ATOM 2179 C C . PRO B 1 110 ? 9.898 -9.992 -12.492 1 96.81 110 PRO B C 1
ATOM 2181 O O . PRO B 1 110 ? 9.711 -9.703 -11.312 1 96.81 110 PRO B O 1
ATOM 2184 N N . VAL B 1 111 ? 9.477 -9.25 -13.461 1 97.44 111 VAL B N 1
ATOM 2185 C CA . VAL B 1 111 ? 8.82 -7.977 -13.188 1 97.44 111 VAL B CA 1
ATOM 2186 C C . VAL B 1 111 ? 7.301 -8.148 -13.273 1 97.44 111 VAL B C 1
ATOM 2188 O O . VAL B 1 111 ? 6.547 -7.312 -12.773 1 97.44 111 VAL B O 1
ATOM 2191 N N . GLU B 1 112 ? 6.824 -9.188 -13.938 1 97.44 112 GLU B N 1
ATOM 2192 C CA . GLU B 1 112 ? 5.406 -9.539 -14.008 1 97.44 112 GLU B CA 1
ATOM 2193 C C . GLU B 1 112 ? 5.125 -10.844 -13.273 1 97.44 112 GLU B C 1
ATOM 2195 O O . GLU B 1 112 ? 5.879 -11.812 -13.398 1 97.44 112 GLU B O 1
ATOM 2200 N N . GLY B 1 113 ? 4.031 -10.812 -12.453 1 98 113 GLY B N 1
ATOM 2201 C CA . GLY B 1 113 ? 3.67 -12.023 -11.734 1 98 113 GLY B CA 1
ATOM 2202 C C . GLY B 1 113 ? 4.391 -12.164 -10.406 1 98 113 GLY B C 1
ATOM 2203 O O . GLY B 1 113 ? 4.773 -11.164 -9.789 1 98 113 GLY B O 1
ATOM 2204 N N . TYR B 1 114 ? 4.48 -13.43 -9.938 1 98.69 114 TYR B N 1
ATOM 2205 C CA . TYR B 1 114 ? 4.965 -13.773 -8.602 1 98.69 114 TYR B CA 1
ATOM 2206 C C . TYR B 1 114 ? 6.477 -13.602 -8.516 1 98.69 114 TYR B C 1
ATOM 2208 O O . TYR B 1 114 ? 7.215 -14.102 -9.367 1 98.69 114 TYR B O 1
ATOM 2216 N N . THR B 1 115 ? 6.969 -12.875 -7.602 1 98.62 115 THR B N 1
ATOM 2217 C CA . THR B 1 115 ? 8.336 -12.906 -7.094 1 98.62 115 THR B CA 1
ATOM 2218 C C . THR B 1 115 ? 8.352 -13.242 -5.605 1 98.62 115 THR B C 1
ATOM 2220 O O . THR B 1 115 ? 7.754 -12.531 -4.797 1 98.62 115 THR B O 1
ATOM 2223 N N . GLY B 1 116 ? 8.938 -14.328 -5.25 1 98.56 116 GLY B N 1
ATOM 2224 C CA . GLY B 1 116 ? 8.805 -14.883 -3.914 1 98.56 116 GLY B CA 1
ATOM 2225 C C . GLY B 1 116 ? 9.547 -14.094 -2.859 1 98.56 116 GLY B C 1
ATOM 2226 O O .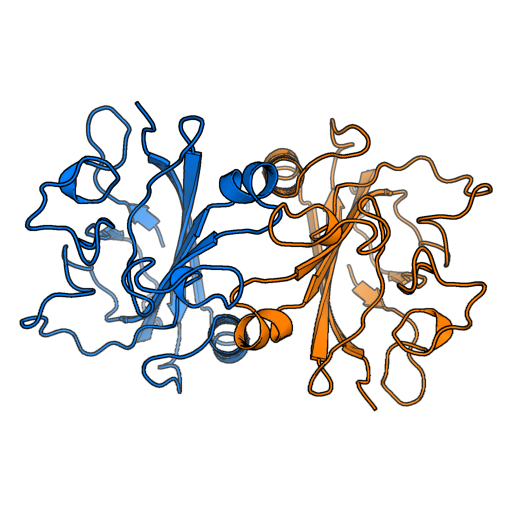 GLY B 1 116 ? 10.43 -13.297 -3.184 1 98.56 116 GLY B O 1
ATOM 2227 N N . PRO B 1 117 ? 9.258 -14.336 -1.622 1 98.69 117 PRO B N 1
ATOM 2228 C CA . PRO B 1 117 ? 9.836 -13.625 -0.484 1 98.69 117 PRO B CA 1
ATOM 2229 C C . PRO B 1 117 ? 11.344 -13.844 -0.359 1 98.69 117 PRO B C 1
ATOM 2231 O O . PRO B 1 117 ? 11.812 -14.984 -0.43 1 98.69 117 PRO B O 1
ATOM 2234 N N . MET B 1 118 ? 12.07 -12.742 -0.184 1 98.12 118 MET B N 1
ATOM 2235 C CA . MET B 1 118 ? 13.484 -12.766 0.182 1 98.12 118 MET B CA 1
ATOM 2236 C C . MET B 1 118 ? 13.805 -11.68 1.204 1 98.12 118 MET B C 1
ATOM 2238 O O . MET B 1 118 ? 14.617 -10.789 0.937 1 98.12 118 MET B O 1
ATOM 2242 N N . PRO B 1 119 ? 13.203 -11.781 2.418 1 98.56 119 PRO B N 1
ATOM 2243 C CA . PRO B 1 119 ? 13.492 -10.727 3.395 1 98.56 119 PRO B CA 1
ATOM 2244 C C . PRO B 1 119 ? 14.977 -10.648 3.746 1 98.56 119 PRO B C 1
ATOM 2246 O O . PRO B 1 119 ? 15.586 -11.656 4.113 1 98.56 119 PRO B O 1
ATOM 2249 N N . PRO B 1 120 ? 15.508 -9.484 3.693 1 97.94 120 PRO B N 1
ATOM 2250 C CA . PRO B 1 120 ? 16.969 -9.352 3.799 1 97.94 120 PRO B CA 1
ATOM 2251 C C . PRO B 1 120 ? 17.453 -9.297 5.246 1 97.94 120 PRO B C 1
ATOM 2253 O O . PRO B 1 120 ? 18.625 -9.562 5.516 1 97.94 120 PRO B O 1
ATOM 2256 N N . ASP B 1 121 ? 16.656 -8.914 6.168 1 98.06 121 ASP B N 1
ATOM 2257 C CA . ASP B 1 121 ? 17.109 -8.539 7.5 1 98.06 121 ASP B CA 1
ATOM 2258 C C . ASP B 1 121 ? 16.609 -9.523 8.555 1 98.06 121 ASP B C 1
ATOM 2260 O O . ASP B 1 121 ? 17.406 -10.047 9.344 1 98.06 121 ASP B O 1
ATOM 2264 N N . LYS B 1 122 ? 15.344 -9.844 8.539 1 98.56 122 LYS B N 1
ATOM 2265 C CA . LYS B 1 122 ? 14.672 -10.727 9.492 1 98.56 122 LYS B CA 1
ATOM 2266 C C . LYS B 1 122 ? 13.43 -11.359 8.867 1 98.56 122 LYS B C 1
ATOM 2268 O O . LYS B 1 122 ? 13.125 -11.117 7.699 1 98.56 122 LYS B O 1
ATOM 2273 N N . THR B 1 123 ? 12.844 -12.242 9.617 1 98.56 123 THR B N 1
ATOM 2274 C CA . THR B 1 123 ? 11.57 -12.789 9.148 1 98.56 123 THR B CA 1
ATOM 2275 C C . THR B 1 123 ? 10.562 -11.68 8.875 1 98.56 123 THR B C 1
ATOM 2277 O O . THR B 1 123 ? 10.406 -10.766 9.688 1 98.56 123 THR B O 1
ATOM 2280 N N . HIS B 1 124 ? 10.055 -11.617 7.711 1 98.88 124 HIS B N 1
ATOM 2281 C CA . HIS B 1 124 ? 8.953 -10.719 7.379 1 98.88 124 HIS B CA 1
ATOM 2282 C C . HIS B 1 124 ? 7.617 -11.453 7.414 1 98.88 124 HIS B C 1
ATOM 2284 O O . HIS B 1 124 ? 7.559 -12.656 7.168 1 98.88 124 HIS B O 1
ATOM 2290 N N . TYR B 1 125 ? 6.594 -10.797 7.793 1 98.62 125 TYR B N 1
ATOM 2291 C CA . TYR B 1 125 ? 5.219 -11.25 7.629 1 98.62 125 TYR B CA 1
ATOM 2292 C C . TYR B 1 125 ? 4.59 -10.633 6.383 1 98.62 125 TYR B C 1
ATOM 2294 O O . TYR B 1 125 ? 4.422 -9.414 6.297 1 98.62 125 TYR B O 1
ATOM 2302 N N . TYR B 1 126 ? 4.293 -11.492 5.445 1 98.81 126 TYR B N 1
ATOM 2303 C CA . TYR B 1 126 ? 3.689 -11.094 4.18 1 98.81 126 TYR B CA 1
ATOM 2304 C C . TYR B 1 126 ? 2.168 -11.164 4.254 1 98.81 126 TYR B C 1
ATOM 2306 O O . TYR B 1 126 ? 1.613 -12 4.965 1 98.81 126 TYR B O 1
ATOM 2314 N N . THR B 1 127 ? 1.578 -10.281 3.529 1 98.62 127 THR B N 1
ATOM 2315 C CA . THR B 1 127 ? 0.12 -10.234 3.498 1 98.62 127 THR B CA 1
ATOM 2316 C C . THR B 1 127 ? -0.411 -10.734 2.16 1 98.62 127 THR B C 1
ATOM 2318 O O . THR B 1 127 ? -0.011 -10.242 1.103 1 98.62 127 THR B O 1
ATOM 2321 N N . LEU B 1 128 ? -1.248 -11.734 2.219 1 98.88 128 LEU B N 1
ATOM 2322 C CA . LEU B 1 128 ? -1.986 -12.234 1.062 1 98.88 128 LEU B CA 1
ATOM 2323 C C . LEU B 1 128 ? -3.473 -11.906 1.187 1 98.88 128 LEU B C 1
ATOM 2325 O O . LEU B 1 128 ? -4.109 -12.273 2.178 1 98.88 128 LEU B O 1
ATOM 2329 N N . THR B 1 129 ? -3.971 -11.164 0.232 1 98.81 129 THR B N 1
ATOM 2330 C CA . THR B 1 129 ? -5.402 -10.898 0.163 1 98.81 129 THR B CA 1
ATOM 2331 C C . THR B 1 129 ? -6.004 -11.508 -1.101 1 98.81 129 THR B C 1
ATOM 2333 O O . THR B 1 129 ? -5.441 -11.375 -2.189 1 98.81 129 THR B O 1
ATOM 2336 N N . ALA B 1 130 ? -7.066 -12.195 -0.958 1 98.88 130 ALA B N 1
ATOM 2337 C CA . ALA B 1 130 ? -7.895 -12.656 -2.072 1 98.88 130 ALA B CA 1
ATOM 2338 C C . ALA B 1 130 ? -9.234 -11.93 -2.1 1 98.88 130 ALA B C 1
ATOM 2340 O O . ALA B 1 130 ? -9.867 -11.742 -1.058 1 98.88 130 ALA B O 1
ATOM 2341 N N . TYR B 1 131 ? -9.586 -11.484 -3.229 1 98.88 131 TYR B N 1
ATOM 2342 C CA . TYR B 1 131 ? -10.859 -10.82 -3.461 1 98.88 131 TYR B CA 1
ATOM 2343 C C . TYR B 1 131 ? -11.781 -11.688 -4.312 1 98.88 131 TYR B C 1
ATOM 2345 O O . TYR B 1 131 ? -11.375 -12.188 -5.367 1 98.88 131 TYR B O 1
ATOM 2353 N N . ALA B 1 132 ? -12.969 -11.914 -3.83 1 98.94 132 ALA B N 1
ATOM 2354 C CA . ALA B 1 132 ? -14.023 -12.484 -4.66 1 98.94 132 ALA B CA 1
ATOM 2355 C C . ALA B 1 132 ? -14.797 -11.383 -5.391 1 98.94 132 ALA B C 1
ATOM 2357 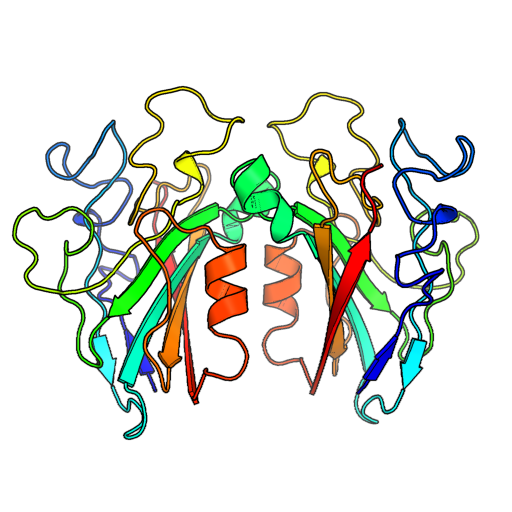O O . ALA B 1 132 ? -15.352 -10.484 -4.758 1 98.94 132 ALA B O 1
ATOM 2358 N N . LEU B 1 133 ? -14.836 -11.492 -6.695 1 98.88 133 LEU B N 1
ATOM 2359 C CA . LEU B 1 133 ? -15.383 -10.406 -7.5 1 98.88 133 LEU B CA 1
ATOM 2360 C C . LEU B 1 133 ? -16.625 -10.867 -8.266 1 98.88 133 LEU B C 1
ATOM 2362 O O . LEU B 1 133 ? -16.703 -12.023 -8.68 1 98.88 133 LEU B O 1
ATOM 2366 N N . ASP B 1 134 ? -17.531 -9.961 -8.508 1 98.81 134 ASP B N 1
ATOM 2367 C CA . ASP B 1 134 ? -18.766 -10.273 -9.234 1 98.81 134 ASP B CA 1
ATOM 2368 C C . ASP B 1 134 ? -18.578 -10.07 -10.734 1 98.81 134 ASP B C 1
ATOM 2370 O O . ASP B 1 134 ? -19.562 -10.062 -11.492 1 98.81 134 ASP B O 1
ATOM 2374 N N . THR B 1 135 ? -17.344 -9.875 -11.148 1 98.69 135 THR B N 1
ATOM 2375 C CA . THR B 1 135 ? -17.078 -9.602 -12.562 1 98.69 135 THR B CA 1
ATOM 2376 C C . THR B 1 135 ? -15.656 -10.039 -12.93 1 98.69 135 THR B C 1
ATOM 2378 O O . THR B 1 135 ? -14.875 -10.43 -12.062 1 98.69 135 THR B O 1
ATOM 2381 N N . LYS B 1 136 ? -15.438 -10.141 -14.211 1 98.69 136 LYS B N 1
ATOM 2382 C CA . LYS B 1 136 ? -14.078 -10.195 -14.758 1 98.69 136 LYS B CA 1
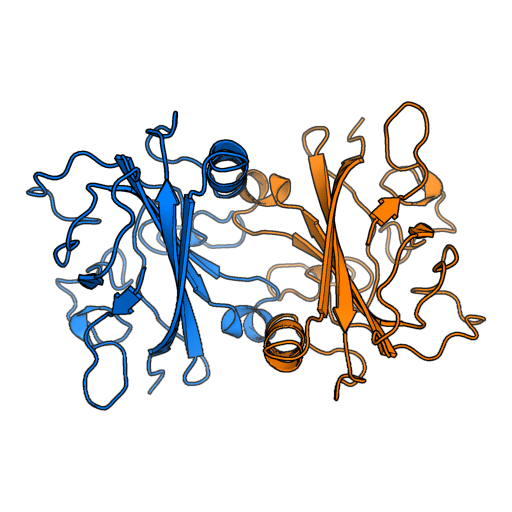ATOM 2383 C C . LYS B 1 136 ? -13.5 -8.797 -14.938 1 98.69 136 LYS B C 1
ATOM 2385 O O . LYS B 1 136 ? -14.18 -7.895 -15.43 1 98.69 136 LYS B O 1
ATOM 2390 N N . LEU B 1 137 ? -12.344 -8.617 -14.477 1 98.81 137 LEU B N 1
ATOM 2391 C CA . LEU B 1 137 ? -11.742 -7.297 -14.586 1 98.81 137 LEU B CA 1
ATOM 2392 C C . LEU B 1 137 ? -11.211 -7.051 -15.992 1 98.81 137 LEU B C 1
ATOM 2394 O O . LEU B 1 137 ? -10.664 -7.961 -16.625 1 98.81 137 LEU B O 1
ATOM 2398 N N . ASP B 1 138 ? -11.344 -5.875 -16.469 1 98.62 138 ASP B N 1
ATOM 2399 C CA . ASP B 1 138 ? -10.797 -5.465 -17.75 1 98.62 138 ASP B CA 1
ATOM 2400 C C . ASP B 1 138 ? -9.336 -5.039 -17.625 1 98.62 138 ASP B C 1
ATOM 2402 O O . ASP B 1 138 ? -9.023 -3.848 -17.688 1 98.62 138 ASP B O 1
ATOM 2406 N N . LEU B 1 139 ? -8.477 -5.98 -17.469 1 98.75 139 LEU B N 1
ATOM 2407 C CA . LEU B 1 139 ? -7.039 -5.805 -17.312 1 98.75 139 LEU B CA 1
ATOM 2408 C C . LEU B 1 139 ? -6.27 -6.676 -18.297 1 98.75 139 LEU B C 1
ATOM 2410 O O . LEU B 1 139 ? -6.738 -7.75 -18.688 1 98.75 139 LEU B O 1
ATOM 2414 N N . LYS B 1 140 ? -5.141 -6.18 -18.703 1 98.25 140 LYS B N 1
ATOM 2415 C CA . LYS B 1 140 ? -4.223 -6.938 -19.547 1 98.25 140 LYS B CA 1
ATOM 2416 C C . LYS B 1 140 ? -2.926 -7.25 -18.797 1 98.25 140 LYS B C 1
ATOM 2418 O O . LYS B 1 140 ? -2.605 -6.605 -17.797 1 98.25 140 LYS B O 1
ATOM 2423 N N . GLU B 1 141 ? -2.26 -8.234 -19.297 1 98.12 141 GLU B N 1
ATOM 2424 C CA . GLU B 1 141 ? -0.975 -8.578 -18.703 1 98.12 141 GLU B CA 1
ATOM 2425 C C . GLU B 1 141 ? -0.107 -7.34 -18.5 1 98.12 141 GLU B C 1
ATOM 2427 O O . GLU B 1 141 ? -0.065 -6.465 -19.375 1 98.12 141 GLU B O 1
ATOM 2432 N N . GLY B 1 142 ? 0.523 -7.273 -17.375 1 98.62 142 GLY B N 1
ATOM 2433 C CA . GLY B 1 142 ? 1.41 -6.152 -17.109 1 98.62 142 GLY B CA 1
ATOM 2434 C C . GLY B 1 142 ? 0.692 -4.945 -16.531 1 98.62 142 GLY B C 1
ATOM 2435 O O . GLY B 1 142 ? 1.229 -3.836 -16.547 1 98.62 142 GLY B O 1
ATOM 2436 N N . TYR B 1 143 ? -0.56 -5.18 -16.047 1 98.88 143 TYR B N 1
ATOM 2437 C CA . TYR B 1 143 ? -1.267 -4.059 -15.445 1 98.88 143 TYR B CA 1
ATOM 2438 C C . TYR B 1 143 ? -0.603 -3.637 -14.141 1 98.88 143 TYR B C 1
ATOM 2440 O O . TYR B 1 143 ? 0.251 -4.352 -13.609 1 98.88 143 TYR B O 1
ATOM 2448 N N . TRP B 1 144 ? -0.982 -2.443 -13.719 1 98.88 144 TRP B N 1
ATOM 2449 C CA . TRP B 1 144 ? -0.4 -1.868 -12.508 1 98.88 144 TRP B CA 1
ATOM 2450 C C . TRP B 1 144 ? -1.375 -1.953 -11.336 1 98.88 144 TRP B C 1
ATOM 2452 O O . TRP B 1 144 ? -2.588 -2.061 -11.539 1 98.88 144 TRP B O 1
ATOM 2462 N N . LEU B 1 145 ? -0.826 -1.887 -10.148 1 98.94 145 LEU B N 1
ATOM 2463 C CA . LEU B 1 145 ? -1.6 -1.986 -8.914 1 98.94 145 LEU B CA 1
ATOM 2464 C C . LEU B 1 145 ? -2.736 -0.971 -8.906 1 98.94 145 LEU B C 1
ATOM 2466 O O . LEU B 1 145 ? -3.842 -1.276 -8.453 1 98.94 145 LEU B O 1
ATOM 2470 N N . ASN B 1 146 ? -2.486 0.285 -9.305 1 98.69 146 ASN B N 1
ATOM 2471 C CA . ASN B 1 146 ? -3.529 1.304 -9.258 1 98.69 146 ASN B CA 1
ATOM 2472 C C . ASN B 1 146 ? -4.734 0.915 -10.109 1 98.69 146 ASN B C 1
ATOM 2474 O O . ASN B 1 146 ? -5.875 1.012 -9.664 1 98.69 146 ASN B O 1
ATOM 2478 N N . ASP B 1 147 ? -4.516 0.384 -11.312 1 98.56 147 ASP B N 1
ATOM 2479 C CA . ASP B 1 147 ? -5.598 -0.089 -12.18 1 98.56 147 ASP B CA 1
ATOM 2480 C C . ASP B 1 147 ? -6.32 -1.276 -11.547 1 98.56 147 ASP B C 1
ATOM 2482 O O . ASP B 1 147 ? -7.547 -1.368 -11.617 1 98.56 147 ASP B O 1
ATOM 2486 N N . PHE B 1 148 ? -5.559 -2.176 -11.031 1 98.81 148 PHE B N 1
ATOM 2487 C CA . PHE B 1 148 ? -6.059 -3.357 -10.336 1 98.81 148 PHE B CA 1
ATOM 2488 C C . PHE B 1 148 ? -7.074 -2.969 -9.273 1 98.81 148 PHE B C 1
ATOM 2490 O O . PHE B 1 148 ? -8.203 -3.461 -9.273 1 98.81 148 PHE B O 1
ATOM 2497 N N . LEU B 1 149 ? -6.715 -2.012 -8.398 1 98.5 149 LEU B N 1
ATOM 2498 C CA . LEU B 1 149 ? -7.566 -1.576 -7.297 1 98.5 149 LEU B CA 1
ATOM 2499 C C . LEU B 1 149 ? -8.758 -0.778 -7.812 1 98.5 149 LEU B C 1
ATOM 2501 O O . LEU B 1 149 ? -9.883 -0.95 -7.332 1 98.5 149 LEU B O 1
ATOM 2505 N N . ARG B 1 150 ? -8.5 0.05 -8.773 1 97.81 150 ARG B N 1
ATOM 2506 C CA . ARG B 1 150 ? -9.578 0.858 -9.344 1 97.81 150 ARG B CA 1
ATOM 2507 C C . ARG B 1 150 ? -10.633 -0.022 -10 1 97.81 150 ARG B C 1
ATOM 2509 O O . ARG B 1 150 ? -11.828 0.183 -9.797 1 97.81 150 ARG B O 1
ATOM 2516 N N . GLU B 1 151 ? -10.195 -0.983 -10.781 1 98.5 151 GLU B N 1
ATOM 2517 C CA . GLU B 1 151 ? -11.117 -1.85 -11.508 1 98.5 151 GLU B CA 1
A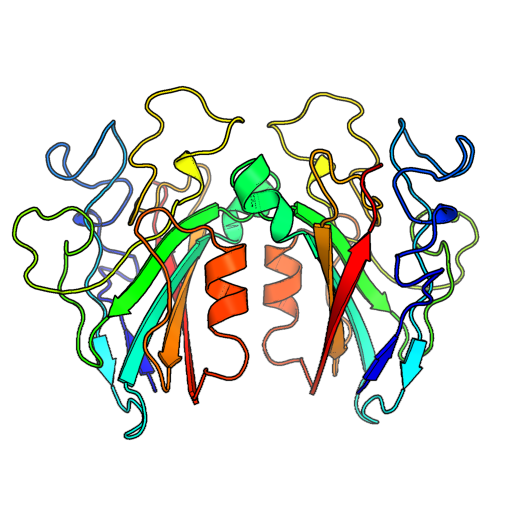TOM 2518 C C . GLU B 1 151 ? -11.961 -2.68 -10.547 1 98.5 151 GLU B C 1
ATOM 2520 O O . GLU B 1 151 ? -13.07 -3.092 -10.891 1 98.5 151 GLU B O 1
ATOM 2525 N N . MET B 1 152 ? -11.477 -2.943 -9.375 1 98.56 152 MET B N 1
ATOM 2526 C CA . MET B 1 152 ? -12.195 -3.791 -8.43 1 98.56 152 MET B CA 1
ATOM 2527 C C . MET B 1 152 ? -13.25 -2.99 -7.676 1 98.56 152 MET B C 1
ATOM 2529 O O . MET B 1 152 ? -14.125 -3.566 -7.027 1 98.56 152 MET B O 1
ATOM 2533 N N . GLU B 1 153 ? -13.055 -1.673 -7.668 1 96.94 153 GLU B N 1
ATOM 2534 C CA . GLU B 1 153 ? -13.992 -0.836 -6.926 1 96.94 153 GLU B CA 1
ATOM 2535 C C . GLU B 1 153 ? -15.438 -1.132 -7.328 1 96.94 153 GLU B C 1
ATOM 2537 O O . GLU B 1 153 ? -15.766 -1.138 -8.516 1 96.94 153 GLU B O 1
ATOM 2542 N N . GLY B 1 154 ? -16.312 -1.356 -6.363 1 97.5 154 GLY B N 1
ATOM 2543 C CA . GLY B 1 154 ? -17.719 -1.615 -6.598 1 97.5 154 GLY B CA 1
ATOM 2544 C C . GLY B 1 154 ? -18 -3.055 -6.98 1 97.5 154 GLY B C 1
ATOM 2545 O O . GLY B 1 154 ? -19.172 -3.434 -7.164 1 97.5 154 GLY B O 1
ATOM 2546 N N . HIS B 1 155 ? -16.922 -3.885 -7.07 1 98.69 155 HIS B N 1
ATOM 2547 C CA . HIS B 1 155 ? -17.141 -5.23 -7.59 1 98.69 155 HIS B CA 1
ATOM 2548 C C . HIS B 1 155 ? -16.734 -6.285 -6.566 1 98.69 155 HIS B C 1
ATOM 2550 O O . HIS B 1 155 ? -16.891 -7.484 -6.809 1 98.69 155 HIS B O 1
ATOM 2556 N N . ILE B 1 156 ? -16.219 -5.895 -5.445 1 98.56 156 ILE B N 1
ATOM 2557 C CA . ILE B 1 156 ? -15.789 -6.832 -4.418 1 98.56 156 ILE B CA 1
ATOM 2558 C C . ILE B 1 156 ? -17 -7.352 -3.645 1 98.56 156 ILE B C 1
ATOM 2560 O O . ILE B 1 156 ? -17.719 -6.574 -3.021 1 98.56 156 ILE B O 1
ATOM 2564 N N . ILE B 1 157 ? -17.156 -8.609 -3.695 1 98.62 157 ILE B N 1
ATOM 2565 C CA . ILE B 1 157 ? -18.234 -9.266 -2.959 1 98.62 157 ILE B CA 1
ATOM 2566 C C . ILE B 1 157 ? -17.734 -9.641 -1.561 1 98.62 157 ILE B C 1
ATOM 2568 O O . ILE B 1 157 ? -18.484 -9.516 -0.583 1 98.62 157 ILE B O 1
ATOM 2572 N N . ASP B 1 158 ? -16.609 -10.172 -1.491 1 98.56 158 ASP B N 1
ATOM 2573 C CA . ASP B 1 158 ? -15.953 -10.641 -0.273 1 98.56 158 ASP B CA 1
ATOM 2574 C C . ASP B 1 158 ? -14.43 -10.602 -0.413 1 98.56 158 ASP B C 1
ATOM 2576 O O . ASP B 1 158 ? -13.906 -10.477 -1.521 1 98.56 158 ASP B O 1
ATOM 2580 N N . SER B 1 159 ? -13.789 -10.609 0.686 1 98.56 159 SER B N 1
ATOM 2581 C CA . SER B 1 159 ? -12.336 -10.695 0.684 1 98.56 159 SER B CA 1
ATOM 2582 C C . SER B 1 159 ? -11.82 -11.438 1.919 1 98.56 159 SER B C 1
ATOM 2584 O O . SER B 1 159 ? -12.531 -11.547 2.92 1 98.56 159 SER B O 1
ATOM 2586 N N . ALA B 1 160 ? -10.672 -12 1.785 1 98.69 160 ALA B N 1
ATOM 2587 C CA . ALA B 1 160 ? -9.953 -12.641 2.883 1 98.69 160 ALA B CA 1
ATOM 2588 C C . ALA B 1 160 ? -8.477 -12.281 2.857 1 98.69 160 ALA B C 1
ATOM 2590 O O . ALA B 1 160 ? -7.863 -12.211 1.786 1 98.69 160 ALA B O 1
ATOM 2591 N N . THR B 1 161 ? -7.969 -12.016 4.023 1 98.38 161 THR B N 1
ATOM 2592 C CA . THR B 1 161 ? -6.559 -11.664 4.148 1 98.38 161 THR B CA 1
ATOM 2593 C C . THR B 1 161 ? -5.879 -12.531 5.207 1 98.38 161 THR B C 1
ATOM 2595 O O . THR B 1 161 ? -6.445 -12.773 6.273 1 98.38 161 THR B O 1
ATOM 2598 N N . ILE B 1 162 ? -4.664 -12.969 4.887 1 98.31 162 ILE B N 1
ATOM 2599 C CA . ILE B 1 162 ? -3.854 -13.672 5.875 1 98.31 162 ILE B CA 1
ATOM 2600 C C . ILE B 1 162 ? -2.459 -13.055 5.93 1 98.31 162 ILE B C 1
ATOM 2602 O O . ILE B 1 162 ? -2.023 -12.406 4.977 1 98.31 162 ILE B O 1
ATOM 2606 N N . SER B 1 163 ? -1.773 -13.188 7.051 1 98.12 163 SER B N 1
ATOM 2607 C CA . SER B 1 163 ? -0.372 -12.852 7.273 1 98.12 163 SER B CA 1
ATOM 2608 C C . SER B 1 163 ? 0.484 -14.102 7.422 1 98.12 163 SER B C 1
ATOM 2610 O O . SER B 1 163 ? 0.186 -14.969 8.25 1 98.12 163 SER B O 1
ATOM 2612 N N . VAL B 1 164 ? 1.472 -14.219 6.605 1 98.19 164 VAL B N 1
ATOM 2613 C CA . VAL B 1 164 ? 2.27 -15.445 6.59 1 98.19 164 VAL B CA 1
ATOM 2614 C C . VAL B 1 164 ? 3.754 -15.094 6.656 1 98.19 164 VAL B C 1
ATOM 2616 O O . VAL B 1 164 ? 4.227 -14.227 5.918 1 98.19 164 VAL B O 1
ATOM 2619 N N . PRO B 1 165 ? 4.469 -15.758 7.543 1 98.62 165 PRO B N 1
ATOM 2620 C CA . PRO B 1 165 ? 5.895 -15.445 7.684 1 98.62 165 PRO B CA 1
ATOM 2621 C C . PRO B 1 165 ? 6.766 -16.172 6.668 1 98.62 165 PRO B C 1
ATOM 2623 O O . PRO B 1 165 ? 6.438 -17.297 6.262 1 98.62 165 PRO B O 1
ATOM 2626 N N . SER B 1 166 ? 7.734 -15.578 6.215 1 98.69 166 SER B N 1
ATOM 2627 C CA . SER B 1 166 ? 8.82 -16.188 5.445 1 98.69 166 SER B CA 1
ATOM 2628 C C . SER B 1 166 ? 10.172 -15.922 6.098 1 98.69 166 SER B C 1
ATOM 2630 O O . SER B 1 166 ? 10.445 -14.805 6.535 1 98.69 166 SER B O 1
ATOM 2632 N N . ARG B 1 167 ? 10.969 -16.875 6.113 1 97.44 167 ARG B N 1
ATOM 2633 C CA . ARG B 1 167 ? 12.203 -16.781 6.891 1 97.44 167 ARG B CA 1
ATOM 2634 C C . ARG B 1 167 ? 13.289 -16.062 6.102 1 97.44 167 ARG B C 1
ATOM 2636 O O . ARG B 1 167 ? 13.344 -16.156 4.875 1 97.44 167 ARG B O 1
ATOM 2643 N N . ALA B 1 168 ? 14.266 -15.438 6.879 1 97.19 168 ALA B N 1
ATOM 2644 C CA . ALA B 1 168 ? 15.383 -14.711 6.285 1 97.19 168 ALA B CA 1
ATOM 2645 C C . ALA B 1 168 ? 16.672 -15.523 6.391 1 97.19 168 ALA B C 1
ATOM 2647 O O . ALA B 1 168 ? 17.656 -15.242 5.684 1 97.19 168 ALA B O 1
ATOM 2648 N N . LYS B 1 169 ? 16.953 -16.281 7.43 1 91.88 169 LYS B N 1
ATOM 2649 C CA . LYS B 1 169 ? 18.125 -17.109 7.688 1 91.88 169 LYS B CA 1
ATOM 2650 C C . LYS B 1 169 ? 17.734 -18.516 8.125 1 91.88 169 LYS B C 1
ATOM 2652 O O . LYS B 1 169 ? 16.641 -18.719 8.648 1 91.88 169 LYS B O 1
#

InterPro domains:
  IPR005247 YbhB/YbcL/LppC-like [TIGR00481] (23-163)
  IPR005247 YbhB/YbcL/LppC-like [cd00865] (9-162)
  IPR008914 Phosphatidylethanolamine-binding protein [PF01161] (27-163)
  IPR036610 PEBP-like superfamily [G3DSA:3.90.280.10] (3-167)
  IPR036610 PEBP-like superfamily [SSF49777] (9-163)

Solvent-accessible surface area (backbone atoms only — not comparable to full-atom values): 17331 Å² total; per-residue (Å²): 80,46,71,46,62,76,60,49,97,76,18,51,40,43,60,33,14,63,67,25,54,74,91,37,31,38,69,85,30,17,30,30,33,66,38,39,43,60,43,69,64,61,86,73,42,57,14,25,33,38,45,33,34,29,43,60,36,24,84,74,46,33,33,53,41,42,26,25,30,39,36,39,32,65,80,54,67,42,63,57,32,50,59,68,41,89,75,50,83,70,75,58,37,32,15,42,16,31,43,60,13,75,79,50,65,83,74,60,28,54,32,57,17,39,39,35,56,62,39,87,84,44,68,31,54,28,39,41,34,42,34,31,18,61,46,75,66,96,72,54,72,60,32,44,65,45,56,55,56,57,64,42,59,96,33,66,75,44,61,33,74,49,77,46,34,35,66,46,125,82,45,71,46,61,76,60,49,97,76,19,52,40,44,60,32,15,63,67,25,54,73,91,38,32,39,70,86,30,18,29,31,33,67,38,40,42,59,43,69,66,62,85,72,43,59,12,24,32,37,44,32,34,29,44,60,35,24,83,73,46,33,33,52,41,41,26,25,30,40,35,39,32,65,81,53,64,42,63,57,32,51,61,67,40,90,75,50,83,69,74,58,37,32,14,41,16,31,44,59,14,74,78,48,64,83,75,60,27,55,32,56,18,39,40,35,56,62,40,88,86,44,68,32,54,30,38,41,35,40,34,31,18,62,47,75,65,96,71,53,72,61,33,42,65,43,58,55,56,57,64,41,60,96,34,66,74,44,62,31,74,49,76,46,35,35,63,47,125

Sequence (338 aa):
MKIEIPTMNGFIPDCYGKFANADQKIEGKPSRSFPIFITDAPNKAKTLAVYFRDLDSVPVCGFTWIHWLAANLPVRDVPANISHSKNSSLDFVQGNNSNISKFLGENSGPVEGYTGPMPPDKTHYYTLTAYALDTKLDLKEGYWLNDFLREMEGHIIDSATISVPSRAKMKIEIPTMNGFIPDCYGKFANADQKIEGKPSRSFPIFITDAPNKAKTLAVYFRDLDSVPVCGFTWIHWLAANLPVRDVPANISHSKNSSLDFVQGNNSNISKFLGENSGPVEGYTGPMPPDKTHYYTLTAYALDTKLDLKEGYWLNDFLREMEGHIIDSATISVPSRAK

Radius of gyration: 20.24 Å; Cα contacts (8 Å, |Δi|>4): 908; chains: 2; bounding box: 42×55×41 Å

Foldseek 3Di:
DEKDFDDDPQANDLCQAQNNDPVCFFLNFRQKATKMFDDPADPLFAFKWKWKWFPVCCVVPNDIWTFWTKFRWGPGIGHIRLFPDPPRPTDIAIAFTCLVPPVDDPSSGDGTGGTGYADAPFKTKMKMKMFGFNDGFPDHHHHDPVSVVVSRVPTTPDMDMDIGIHGHD/DEKDFDDDPQANDLCQAQNNDPVCFFLNFRQKATKMFDDPADPLFAFKWKWKWFPVCCVVPNDIWTFWTKFRWGPGIGHIRLFPDPPRPTDIAIAFTCLVPPVDDPSSGDGTGGTGYADAPFKTKMKMKMFGFNDGFPDHHHHDPVSVVVSRVPTTPDMDMDIGIHGHD

Secondary structure (DSSP, 8-state):
-EEE---BTTB--GGGSTT--GGGEETTEE--PPPBEEES--TT--EEEEEEEEGGGHHHHSSPEEEEEEEEE-SSPBPTTTTT-TT-----EEBB-GGG-TTS-S--S-SBS------SSS-EEEEEEEEEESS-----TTB-HHHHHHHHTTTEEEEEEEEEEE---/-EEE---BTTB--GGGSTT--GGGEETTEE--PPPBEEES--TT--EEEEEEEEGGGHHHHSSPEEEEEEEEE-SSPBPTTTTT-TT-----EEBB-GGG-TTS-S--S-SBS------SSS-EEEEEEEEEESS-----TTB-HHHHHHHHTTTEEEEEEEEEEE---

Organism: Lactobacillus johnsonii (strain FI9785) (NCBI:txid633699)

pLDDT: mean 97.12, std 4.04, range [69.75, 98.94]

Nearest PDB structures (foldseek):
  2evv-assembly2_D  TM=8.726E-01  e=3.205E-15  Helicobacter pylori 26695
  3n08-assembly1_B  TM=8.618E-01  e=4.060E-12  Chlamydia trachomatis D/UW-3/CX
  1fjj-assembly1_A-2  TM=7.886E-01  e=4.753E-10  Escherichia coli
  1fux-assembly1_B  TM=7.836E-01  e=3.629E-09  Escherichia coli
  4beg-assembly1_A  TM=7.757E-01  e=1.094E-08  Mycobacterium tuberculosis H37Rv